Protein AF-0000000078654351 (afdb_homodimer)

Foldseek 3Di:
DKDWDWDDQPNDTWIKIWDCQPVDPPHAIWIWIADPQAIEGEPVDDQVVCQVVVGFYWYAYDRDPVRQQAGFTDDTHPSLVVLPDDHGDGNSVSSVSRD/DKDWDWDDQPNDTWIKIWDCQPVDPPHAIWIWIADPQAIEGEPVDDQVVCQVVVGFYWYAYDRDPVRQQAGFTDDTHPSLVVLPDDHGDGNSVSSVSRD

Solvent-accessible surface area (backbone atoms only — not comparable to full-atom values): 9840 Å² total; per-residue (Å²): 102,78,49,76,45,85,38,79,28,93,88,37,72,28,42,34,41,32,40,53,21,62,53,31,91,92,35,68,48,42,45,39,38,40,29,80,60,6,32,40,30,24,67,50,41,24,65,67,42,35,42,74,68,61,17,19,33,33,33,28,54,54,80,44,71,70,43,26,33,63,29,56,41,77,47,65,22,69,48,24,41,74,65,61,45,58,90,75,32,28,29,34,58,40,45,39,59,23,63,102,77,48,75,43,84,39,77,28,93,89,37,69,28,43,35,41,31,39,54,21,62,53,31,92,90,38,68,48,40,45,39,37,40,29,79,59,7,33,40,30,25,67,48,39,25,64,68,44,35,43,75,68,60,18,18,34,31,33,30,55,54,80,44,71,70,44,26,33,62,30,54,42,77,47,65,22,69,49,23,41,73,65,62,45,56,93,75,33,28,29,34,56,40,46,41,61,23,63

Structure (mmCIF, N/CA/C/O backbone):
data_AF-0000000078654351-model_v1
#
loop_
_entity.id
_entity.type
_entity.pdbx_description
1 polymer 'Cyclic nucleotide-binding domain-containing protein'
#
loop_
_atom_site.group_PDB
_atom_site.id
_atom_site.type_symbol
_atom_site.label_atom_id
_atom_site.label_alt_id
_atom_site.label_comp_id
_atom_site.label_asym_id
_atom_site.label_entity_id
_atom_site.label_seq_id
_atom_site.pdbx_PDB_ins_code
_atom_site.Cartn_x
_atom_site.Cartn_y
_atom_site.Cartn_z
_atom_site.occupancy
_atom_site.B_iso_or_equiv
_atom_site.auth_seq_id
_atom_site.auth_comp_id
_atom_site.auth_asym_id
_atom_site.auth_atom_id
_atom_site.pdbx_PDB_model_num
ATOM 1 N N . MET A 1 1 ? -6.332 0.217 11.172 1 84.38 1 MET A N 1
ATOM 2 C CA . MET A 1 1 ? -6.238 -1.18 11.586 1 84.38 1 MET A CA 1
ATOM 3 C C . MET A 1 1 ? -5.516 -2.012 10.531 1 84.38 1 MET A C 1
ATOM 5 O O . MET A 1 1 ? -5.672 -1.776 9.336 1 84.38 1 MET A O 1
ATOM 9 N N . LEU A 1 2 ? -4.539 -2.811 10.875 1 93.88 2 LEU A N 1
ATOM 10 C CA . LEU A 1 2 ? -3.744 -3.688 10.016 1 93.88 2 LEU A CA 1
ATOM 11 C C . LEU A 1 2 ? -4.062 -5.152 10.297 1 93.88 2 LEU A C 1
ATOM 13 O O . LEU A 1 2 ? -4.098 -5.574 11.453 1 93.88 2 LEU A O 1
ATOM 17 N N . ASN A 1 3 ? -4.441 -5.918 9.266 1 96.5 3 ASN A N 1
ATOM 18 C CA . ASN A 1 3 ? -4.645 -7.363 9.336 1 96.5 3 ASN A CA 1
ATOM 19 C C . ASN A 1 3 ? -3.576 -8.117 8.547 1 96.5 3 ASN A C 1
ATOM 21 O O . ASN A 1 3 ? -3.42 -7.906 7.348 1 96.5 3 ASN A O 1
ATOM 25 N N . ILE A 1 4 ? -2.822 -9.055 9.25 1 97.06 4 ILE A N 1
ATOM 26 C CA . ILE A 1 4 ? -1.778 -9.844 8.602 1 97.06 4 ILE A CA 1
ATOM 27 C C . ILE A 1 4 ? -2.102 -11.328 8.734 1 97.06 4 ILE A C 1
ATOM 29 O O . ILE A 1 4 ? -2.342 -11.82 9.836 1 97.06 4 ILE A O 1
ATOM 33 N N . GLU A 1 5 ? -2.076 -12.016 7.715 1 97.5 5 GLU A N 1
ATOM 34 C CA . GLU A 1 5 ? -2.424 -13.43 7.691 1 97.5 5 GLU A CA 1
ATOM 35 C C . GLU A 1 5 ? -1.467 -14.219 6.805 1 97.5 5 GLU A C 1
ATOM 37 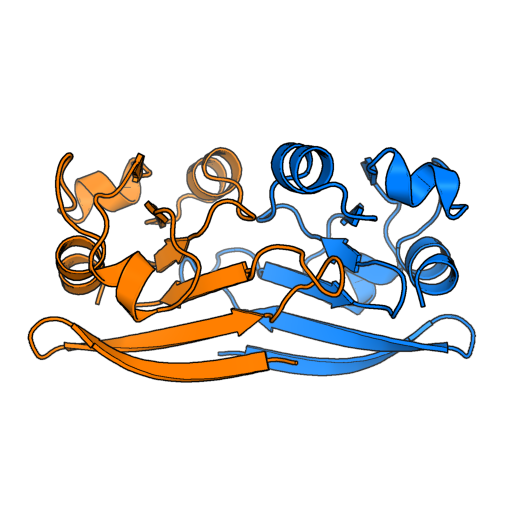O O . GLU A 1 5 ? -0.968 -13.703 5.805 1 97.5 5 GLU A O 1
ATOM 42 N N . GLN A 1 6 ? -1.21 -15.484 7.277 1 97.75 6 GLN A N 1
ATOM 43 C CA . GLN A 1 6 ? -0.592 -16.438 6.371 1 97.75 6 GLN A CA 1
ATOM 44 C C . GLN A 1 6 ? -1.643 -17.141 5.516 1 97.75 6 GLN A C 1
ATOM 46 O O . GLN A 1 6 ? -2.578 -17.75 6.043 1 97.75 6 GLN A O 1
ATOM 51 N N . LEU A 1 7 ? -1.403 -17 4.266 1 98.19 7 LEU A N 1
ATOM 52 C CA . LEU A 1 7 ? -2.371 -17.562 3.326 1 98.19 7 LEU A CA 1
ATOM 53 C C . LEU A 1 7 ? -1.809 -18.797 2.625 1 98.19 7 LEU A C 1
ATOM 55 O O . LEU A 1 7 ? -0.618 -18.844 2.307 1 98.19 7 LEU A O 1
ATOM 59 N N . ASP A 1 8 ? -2.65 -19.766 2.385 1 97.56 8 ASP A N 1
ATOM 60 C CA . ASP A 1 8 ? -2.283 -20.938 1.578 1 97.56 8 ASP A CA 1
ATOM 61 C C . ASP A 1 8 ? -2.736 -20.766 0.13 1 97.56 8 ASP A C 1
ATOM 63 O O . ASP A 1 8 ? -3.924 -20.562 -0.136 1 97.56 8 ASP A O 1
ATOM 67 N N . VAL A 1 9 ? -1.788 -20.766 -0.697 1 97.25 9 VAL A N 1
ATOM 68 C CA . VAL A 1 9 ? -2.086 -20.672 -2.123 1 97.25 9 VAL A CA 1
ATOM 69 C C . VAL A 1 9 ? -1.499 -21.891 -2.846 1 97.25 9 VAL A C 1
ATOM 71 O O . VAL A 1 9 ? -0.328 -21.875 -3.23 1 97.25 9 VAL A O 1
ATOM 74 N N . ASN A 1 10 ? -2.342 -22.891 -3.023 1 94.19 10 ASN A N 1
ATOM 75 C CA . ASN A 1 10 ? -1.955 -24.141 -3.693 1 94.19 10 ASN A CA 1
ATOM 76 C C . ASN A 1 10 ? -0.789 -24.812 -2.982 1 94.19 10 ASN A C 1
ATOM 78 O O . ASN A 1 10 ? 0.187 -25.219 -3.621 1 94.19 10 ASN A O 1
ATOM 82 N N . GLY A 1 11 ? -0.73 -24.812 -1.729 1 94.06 11 GLY A N 1
ATOM 83 C CA . GLY A 1 11 ? 0.268 -25.516 -0.936 1 94.06 11 GLY A CA 1
ATOM 84 C C . GLY A 1 11 ? 1.438 -24.625 -0.538 1 94.06 11 GLY A C 1
ATOM 85 O O . GLY A 1 11 ? 2.277 -25.031 0.27 1 94.06 11 GLY A O 1
ATOM 86 N N . ALA A 1 12 ? 1.497 -23.5 -1.139 1 95.75 12 ALA A N 1
ATOM 87 C CA . ALA A 1 12 ? 2.533 -22.547 -0.758 1 95.75 12 ALA A CA 1
ATOM 88 C C . ALA A 1 12 ? 1.98 -21.484 0.193 1 95.75 12 ALA A C 1
ATOM 90 O O . ALA A 1 12 ? 0.794 -21.156 0.14 1 95.75 12 ALA A O 1
ATOM 91 N N . THR A 1 13 ? 2.865 -20.984 1.036 1 96.5 13 THR A N 1
ATOM 92 C CA . THR A 1 13 ? 2.449 -19.969 1.996 1 96.5 13 THR A CA 1
ATOM 93 C C . THR A 1 13 ? 2.891 -18.578 1.542 1 96.5 13 THR A C 1
ATOM 95 O O . THR A 1 13 ? 4.047 -18.375 1.158 1 96.5 13 THR A O 1
ATOM 98 N N . VAL A 1 14 ? 1.992 -17.719 1.515 1 97.38 14 VAL A N 1
ATOM 99 C CA . VAL A 1 14 ? 2.266 -16.312 1.246 1 97.38 14 VAL A CA 1
ATOM 100 C C . VAL A 1 14 ? 1.702 -15.445 2.373 1 97.38 14 VAL A C 1
ATOM 102 O O . VAL A 1 14 ? 0.854 -15.898 3.145 1 97.38 14 VAL A O 1
ATOM 105 N N . GLN A 1 15 ? 2.197 -14.289 2.477 1 97.5 15 GLN A N 1
ATOM 106 C CA . GLN A 1 15 ? 1.728 -13.375 3.516 1 97.5 15 GLN A CA 1
ATOM 107 C C . GLN A 1 15 ? 0.739 -12.359 2.949 1 97.5 15 GLN A C 1
ATOM 109 O O . GLN A 1 15 ? 1.027 -11.695 1.955 1 97.5 15 GLN A O 1
ATOM 114 N N . GLY A 1 16 ? -0.465 -12.234 3.539 1 98.12 16 GLY A N 1
ATOM 115 C CA . GLY A 1 16 ? -1.419 -11.18 3.244 1 98.12 16 GLY A CA 1
ATOM 116 C C . GLY A 1 16 ? -1.38 -10.047 4.25 1 98.12 16 GLY A C 1
ATOM 117 O O . GLY A 1 16 ? -1.385 -10.281 5.461 1 98.12 16 GLY A O 1
ATOM 118 N N . THR A 1 17 ? -1.254 -8.898 3.793 1 97.62 17 THR A N 1
ATOM 119 C CA . THR A 1 17 ? -1.372 -7.684 4.594 1 97.62 17 THR A CA 1
ATOM 120 C C . THR A 1 17 ? -2.549 -6.832 4.121 1 97.62 17 THR A C 1
ATOM 122 O O . THR A 1 17 ? -2.68 -6.555 2.928 1 97.62 17 THR A O 1
ATOM 125 N N . MET A 1 18 ? -3.449 -6.441 5.051 1 97.75 18 MET A N 1
ATOM 126 C CA . MET A 1 18 ? -4.59 -5.586 4.734 1 97.75 18 MET A CA 1
ATOM 127 C C . MET A 1 18 ? -4.609 -4.355 5.633 1 97.75 18 MET A C 1
ATOM 129 O O . MET A 1 18 ? -4.629 -4.477 6.859 1 97.75 18 MET A O 1
ATOM 133 N N . VAL A 1 19 ? -4.469 -3.201 5.023 1 96.94 19 VAL A N 1
ATOM 134 C CA . VAL A 1 19 ? -4.812 -1.962 5.707 1 96.94 19 VAL A CA 1
ATOM 135 C C . VAL A 1 19 ? -6.305 -1.675 5.543 1 96.94 19 VAL A C 1
ATOM 137 O O . VAL A 1 19 ? -6.773 -1.434 4.426 1 96.94 19 VAL A O 1
ATOM 140 N N . VAL A 1 20 ? -7.016 -1.676 6.672 1 96.81 20 VAL A N 1
ATOM 141 C CA . VAL A 1 20 ? -8.469 -1.549 6.617 1 96.81 20 VAL A CA 1
ATOM 142 C C . VAL A 1 20 ? -8.852 -0.089 6.391 1 96.81 20 VAL A C 1
ATOM 144 O O . VAL A 1 20 ? -8.508 0.783 7.191 1 96.81 20 VAL A O 1
ATOM 147 N N . ALA A 1 21 ? -9.531 0.212 5.289 1 96.69 21 ALA A N 1
ATOM 148 C CA . ALA A 1 21 ? -10.125 1.495 4.922 1 96.69 21 ALA A CA 1
ATOM 149 C C . ALA A 1 21 ? -9.195 2.652 5.285 1 96.69 21 ALA A C 1
ATOM 151 O O . ALA A 1 21 ? -9.578 3.543 6.051 1 96.69 21 ALA A O 1
ATOM 152 N N . PRO A 1 22 ? -8.016 2.67 4.613 1 95.69 22 PRO A N 1
ATOM 153 C CA . PRO A 1 22 ? -7.082 3.75 4.949 1 95.69 22 PRO A CA 1
ATOM 154 C C . PRO A 1 22 ? -7.672 5.137 4.703 1 95.69 22 PRO A C 1
ATOM 156 O O . PRO A 1 22 ? -7.254 6.109 5.336 1 95.69 22 PRO A O 1
ATOM 159 N N . GLY A 1 23 ? -8.688 5.277 3.871 1 96.06 23 GLY A N 1
ATOM 160 C CA . GLY A 1 23 ? -9.344 6.543 3.58 1 96.06 23 GLY A CA 1
ATOM 161 C C . GLY A 1 23 ? -10.492 6.852 4.523 1 96.06 23 GLY A C 1
ATOM 162 O O . GLY A 1 23 ? -11.195 7.848 4.344 1 96.06 23 GLY A O 1
ATOM 163 N N . GLY A 1 24 ? -10.719 5.926 5.434 1 95.31 24 GLY A N 1
ATOM 164 C CA . GLY A 1 24 ? -11.836 6.078 6.359 1 95.31 24 GLY A CA 1
ATOM 165 C C . GLY A 1 24 ? -12.938 5.059 6.137 1 95.31 24 GLY A C 1
ATOM 166 O O . GLY A 1 24 ? -12.93 4.34 5.137 1 95.31 24 GLY A O 1
ATOM 167 N N . GLU A 1 25 ? -13.852 5.051 7.109 1 94.31 25 GLU A N 1
AT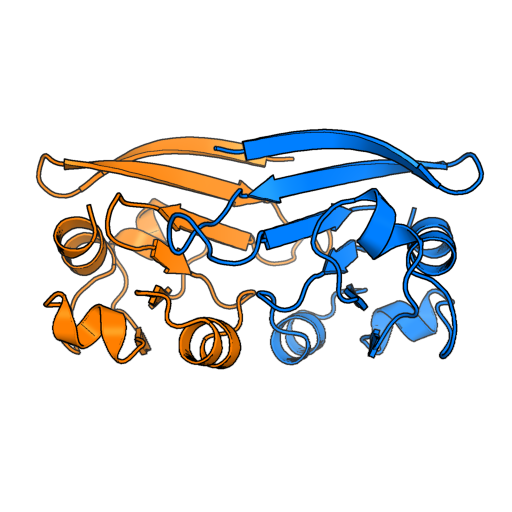OM 168 C CA . GLU A 1 25 ? -14.945 4.086 7.09 1 94.31 25 GLU A CA 1
ATOM 169 C C . GLU A 1 25 ? -15.688 4.117 5.758 1 94.31 25 GLU A C 1
ATOM 171 O O . GLU A 1 25 ? -15.992 5.191 5.234 1 94.31 25 GLU A O 1
ATOM 176 N N . GLY A 1 26 ? -15.922 2.975 5.227 1 95.5 26 GLY A N 1
ATOM 177 C CA . GLY A 1 26 ? -16.672 2.857 3.988 1 95.5 26 GLY A CA 1
ATOM 178 C C . GLY A 1 26 ? -15.797 2.855 2.754 1 95.5 26 GLY A C 1
ATOM 179 O O . GLY A 1 26 ? -16.25 2.512 1.66 1 95.5 26 GLY A O 1
ATOM 180 N N . HIS A 1 27 ? -14.609 3.26 2.924 1 97.19 27 HIS A N 1
ATOM 181 C CA . HIS A 1 27 ? -13.672 3.221 1.811 1 97.19 27 HIS A CA 1
ATOM 182 C C . HIS A 1 27 ? -13.07 1.829 1.643 1 97.19 27 HIS A C 1
ATOM 184 O O . HIS A 1 27 ? -13.117 1.014 2.566 1 97.19 27 HIS A O 1
ATOM 190 N N . PRO A 1 28 ? -12.578 1.548 0.47 1 97.12 28 PRO A N 1
ATOM 191 C CA . PRO A 1 28 ? -12.016 0.216 0.236 1 97.12 28 PRO A CA 1
ATOM 192 C C . PRO A 1 28 ? -10.805 -0.081 1.125 1 97.12 28 PRO A C 1
ATOM 194 O O . PRO A 1 28 ? -10.211 0.839 1.69 1 97.12 28 PRO A O 1
ATOM 197 N N . ASN A 1 29 ? -10.523 -1.396 1.228 1 97.94 29 ASN A N 1
ATOM 198 C CA . ASN A 1 29 ? -9.305 -1.847 1.882 1 97.94 29 ASN A CA 1
ATOM 199 C C . ASN A 1 29 ? -8.109 -1.813 0.928 1 97.94 29 ASN A C 1
ATOM 201 O O . ASN A 1 29 ? -8.281 -1.924 -0.287 1 97.94 29 ASN A O 1
ATOM 205 N N . MET A 1 30 ? -6.926 -1.612 1.479 1 97.56 30 MET A N 1
ATOM 206 C CA . MET A 1 30 ? -5.672 -1.797 0.755 1 97.56 30 MET A CA 1
ATOM 207 C C . MET A 1 30 ? -5.074 -3.172 1.04 1 97.56 30 MET A C 1
ATOM 209 O O . MET A 1 30 ? -4.805 -3.508 2.193 1 97.56 30 MET A O 1
ATOM 213 N N . ILE A 1 31 ? -4.82 -3.936 0.002 1 98.12 31 ILE A N 1
ATOM 214 C CA . ILE A 1 31 ? -4.414 -5.32 0.208 1 98.12 31 ILE A CA 1
ATOM 215 C C . ILE A 1 31 ? -3.141 -5.609 -0.586 1 98.12 31 ILE A C 1
ATOM 217 O O . ILE A 1 31 ? -3.023 -5.211 -1.747 1 98.12 31 ILE A O 1
ATOM 221 N N . LEU A 1 32 ? -2.189 -6.195 0.03 1 97.88 32 LEU A N 1
ATOM 222 C CA . LEU A 1 32 ? -0.949 -6.719 -0.532 1 97.88 32 LEU A CA 1
ATOM 223 C C . LEU A 1 32 ? -0.777 -8.195 -0.188 1 97.88 32 LEU A C 1
ATOM 225 O O . LEU A 1 32 ? -0.921 -8.586 0.972 1 97.88 32 LEU A O 1
ATOM 229 N N . VAL A 1 33 ? -0.549 -9.062 -1.139 1 98.19 33 VAL A N 1
ATOM 230 C CA . VAL A 1 33 ? -0.216 -10.461 -0.92 1 98.19 33 VAL A CA 1
ATOM 231 C C . VAL A 1 33 ? 1.196 -10.742 -1.429 1 98.19 33 VAL A C 1
ATOM 233 O O . VAL A 1 33 ? 1.457 -10.664 -2.631 1 98.19 33 VAL A O 1
ATOM 236 N N . GLN A 1 34 ? 2.1 -11.188 -0.592 1 97.69 34 GLN A N 1
ATOM 237 C CA . GLN A 1 34 ? 3.518 -11.219 -0.927 1 97.69 34 GLN A CA 1
ATOM 238 C C . GLN A 1 34 ? 4.051 -12.648 -0.924 1 97.69 34 GLN A C 1
ATOM 240 O O . GLN A 1 34 ? 3.873 -13.375 0.05 1 97.69 34 GLN A O 1
ATOM 245 N N . GLY A 1 35 ? 4.637 -12.945 -1.961 1 97.19 35 GLY A N 1
ATOM 246 C CA . GLY A 1 35 ? 5.453 -14.148 -2.043 1 97.19 35 GLY A CA 1
ATOM 247 C C . GLY A 1 35 ? 6.941 -13.852 -2.115 1 97.19 35 GLY A C 1
ATOM 248 O O . GLY A 1 35 ? 7.355 -12.695 -2.031 1 97.19 35 GLY A O 1
ATOM 249 N N . ARG A 1 36 ? 7.809 -14.844 -2.301 1 95.88 36 ARG A N 1
ATOM 250 C CA . ARG A 1 36 ? 9.266 -14.727 -2.352 1 95.88 36 ARG A CA 1
ATOM 251 C C . ARG A 1 36 ? 9.711 -14.07 -3.652 1 95.88 36 ARG A C 1
ATOM 253 O O . ARG A 1 36 ? 10.734 -13.383 -3.688 1 95.88 36 ARG A O 1
ATOM 260 N N . LYS A 1 37 ? 8.938 -14.234 -4.664 1 96.69 37 LYS A N 1
ATOM 261 C CA . LYS A 1 37 ? 9.375 -13.812 -5.988 1 96.69 37 LYS A CA 1
ATOM 262 C C . LYS A 1 37 ? 8.664 -12.539 -6.43 1 96.69 37 LYS A C 1
ATOM 264 O O . LYS A 1 37 ? 8.992 -11.969 -7.473 1 96.69 37 LYS A O 1
ATOM 269 N N . GLY A 1 38 ? 7.625 -12.164 -5.672 1 97.94 38 GLY A N 1
ATOM 270 C CA . GLY A 1 38 ? 6.809 -11.023 -6.066 1 97.94 38 GLY A CA 1
ATOM 271 C C . GLY A 1 38 ? 5.547 -10.883 -5.234 1 97.94 38 GLY A C 1
ATOM 272 O O . GLY A 1 38 ? 5.457 -11.43 -4.133 1 97.94 38 GLY A O 1
ATOM 273 N N . TYR A 1 39 ? 4.598 -10.039 -5.73 1 98.56 39 TYR A N 1
ATOM 274 C CA . TYR A 1 39 ? 3.424 -9.789 -4.902 1 98.56 39 TYR A CA 1
ATOM 275 C C . TYR A 1 39 ? 2.209 -9.461 -5.758 1 98.56 39 TYR A C 1
ATOM 277 O O . TYR A 1 39 ? 2.348 -9.086 -6.926 1 98.56 39 TYR A O 1
ATOM 285 N N . LEU A 1 40 ? 1.06 -9.688 -5.188 1 98.62 40 LEU A N 1
ATOM 286 C CA . LEU A 1 40 ? -0.206 -9.164 -5.691 1 98.62 40 LEU A CA 1
ATOM 287 C C . LEU A 1 40 ? -0.533 -7.82 -5.043 1 98.62 40 LEU A C 1
ATOM 289 O O . LEU A 1 40 ? -0.35 -7.645 -3.838 1 98.62 40 LEU A O 1
ATOM 293 N N . MET A 1 41 ? -1.117 -6.973 -5.871 1 97.19 41 MET A N 1
ATOM 294 C CA . MET A 1 41 ? -1.477 -5.645 -5.383 1 97.19 41 MET A CA 1
ATOM 295 C C . MET A 1 41 ? -2.916 -5.301 -5.75 1 97.19 41 MET A C 1
ATOM 297 O O . MET A 1 41 ? -3.383 -5.648 -6.836 1 97.19 41 MET A O 1
ATOM 301 N N . CYS A 1 42 ? -3.504 -4.574 -4.863 1 95.69 42 CYS A N 1
ATOM 302 C CA . CYS A 1 42 ? -4.855 -4.094 -5.129 1 95.69 42 CYS A CA 1
ATOM 303 C C . CYS A 1 42 ? -4.828 -2.791 -5.918 1 95.69 42 CYS A C 1
ATOM 305 O O . CYS A 1 42 ? -3.775 -2.381 -6.406 1 95.69 42 CYS A O 1
ATOM 307 N N . GLY A 1 43 ? -5.938 -2.199 -5.969 1 91.81 43 GLY A N 1
ATOM 308 C CA . GLY A 1 43 ? -6.074 -1.033 -6.828 1 91.81 43 GLY A CA 1
ATOM 309 C C . GLY A 1 43 ? -5.465 0.222 -6.23 1 91.81 43 GLY A C 1
ATOM 310 O O . GLY A 1 43 ? -5.238 1.205 -6.934 1 91.81 43 GLY A O 1
ATOM 311 N N . TYR A 1 44 ? -5.188 0.203 -4.949 1 96 44 TYR A N 1
ATOM 312 C CA . TYR A 1 44 ? -4.504 1.336 -4.336 1 96 44 TYR A CA 1
ATOM 313 C C . TYR A 1 44 ? -3.066 1.438 -4.832 1 96 44 TYR A C 1
ATOM 315 O O . TYR A 1 44 ? -2.432 2.488 -4.703 1 96 44 TYR A O 1
ATOM 323 N N . LEU A 1 45 ? -2.51 0.334 -5.227 1 95.5 45 LEU A N 1
ATOM 324 C CA . LEU A 1 45 ? -1.107 0.342 -5.633 1 95.5 45 LEU A CA 1
ATOM 325 C C . LEU A 1 45 ? -0.974 0.61 -7.125 1 95.5 45 LEU A C 1
ATOM 327 O O . LEU A 1 45 ? -1.912 0.373 -7.891 1 95.5 45 LEU A O 1
ATOM 331 N N . ASN A 1 46 ? 0.197 1.109 -7.461 1 95.94 46 ASN A N 1
ATOM 332 C CA . ASN A 1 46 ? 0.486 1.631 -8.797 1 95.94 46 ASN A CA 1
ATOM 333 C C . ASN A 1 46 ? 1.287 0.634 -9.625 1 95.94 46 ASN A C 1
ATOM 335 O O . ASN A 1 46 ? 2.5 0.509 -9.453 1 95.94 46 ASN A O 1
ATOM 339 N N . LEU A 1 47 ? 0.6 0.076 -10.617 1 97.5 47 LEU A N 1
ATOM 340 C CA . LEU A 1 47 ? 1.26 -0.936 -11.43 1 97.5 47 LEU A CA 1
ATOM 341 C C . LEU A 1 47 ? 2.422 -0.331 -12.211 1 97.5 47 LEU A C 1
ATOM 343 O O . LEU A 1 47 ? 3.461 -0.973 -12.383 1 97.5 47 LEU A O 1
ATOM 347 N N . ALA A 1 48 ? 2.225 0.85 -12.672 1 96.94 48 ALA A N 1
ATOM 348 C CA . ALA A 1 48 ? 3.289 1.517 -13.414 1 96.94 48 ALA A CA 1
ATOM 349 C C . ALA A 1 48 ? 4.52 1.731 -12.539 1 96.94 48 ALA A C 1
ATOM 351 O O . ALA A 1 48 ? 5.652 1.609 -13.008 1 96.94 48 ALA A O 1
ATOM 352 N N . ALA A 1 49 ? 4.352 2.08 -11.289 1 96.62 49 ALA A N 1
ATOM 353 C CA . ALA A 1 49 ? 5.469 2.229 -10.367 1 96.62 49 ALA A CA 1
ATOM 354 C C . ALA A 1 49 ? 6.18 0.896 -10.148 1 96.62 49 ALA A C 1
ATOM 356 O O . ALA A 1 49 ? 7.41 0.823 -10.195 1 96.62 49 ALA A O 1
ATOM 357 N N . ALA A 1 50 ? 5.406 -0.182 -9.953 1 97.88 50 ALA A N 1
ATOM 358 C CA . ALA A 1 50 ? 5.984 -1.514 -9.789 1 97.88 50 ALA A CA 1
ATOM 359 C C . ALA A 1 50 ? 6.832 -1.894 -11 1 97.88 50 ALA A C 1
ATOM 361 O O . ALA A 1 50 ? 7.902 -2.484 -10.859 1 97.88 50 ALA A O 1
ATOM 362 N N . GLU A 1 51 ? 6.305 -1.547 -12.18 1 98.38 51 GLU A N 1
ATOM 363 C CA . GLU A 1 51 ? 7.047 -1.804 -13.406 1 98.38 51 GLU A CA 1
ATOM 364 C C . GLU A 1 51 ? 8.375 -1.048 -13.422 1 98.38 51 GLU A C 1
ATOM 366 O O . GLU A 1 51 ? 9.422 -1.625 -13.727 1 98.38 51 GLU A O 1
ATOM 371 N N . LYS A 1 52 ? 8.289 0.185 -13.07 1 97.62 52 LYS A N 1
ATOM 372 C CA . LYS A 1 52 ? 9.469 1.044 -13.062 1 97.62 52 LYS A CA 1
ATOM 373 C C . LYS A 1 52 ? 10.516 0.533 -12.078 1 97.62 52 LYS A C 1
ATOM 375 O O . LYS A 1 52 ? 11.719 0.626 -12.336 1 97.62 52 LYS A O 1
ATOM 380 N N . PHE A 1 53 ? 10.086 -0.073 -10.938 1 97.62 53 PHE A N 1
ATOM 381 C CA . PHE A 1 53 ? 10.984 -0.543 -9.898 1 97.62 53 PHE A CA 1
ATOM 382 C C . PHE A 1 53 ? 11.516 -1.935 -10.219 1 97.62 53 PHE A C 1
ATOM 384 O O . PHE A 1 53 ? 12.375 -2.459 -9.516 1 97.62 53 PHE A O 1
ATOM 391 N N . GLY A 1 54 ? 10.922 -2.52 -11.281 1 97.94 54 GLY A N 1
ATOM 392 C CA . GLY A 1 54 ? 11.352 -3.846 -11.688 1 97.94 54 GLY A CA 1
ATOM 393 C C . GLY A 1 54 ? 10.758 -4.957 -10.844 1 97.94 54 GLY A C 1
ATOM 394 O O . GLY A 1 54 ? 11.32 -6.047 -10.75 1 97.94 54 GLY A O 1
ATOM 395 N N . ASP A 1 55 ? 9.711 -4.723 -10.195 1 98.5 55 ASP A N 1
ATOM 396 C CA . ASP A 1 55 ? 9.07 -5.719 -9.336 1 98.5 55 ASP A CA 1
ATOM 397 C C . ASP A 1 55 ? 8.305 -6.75 -10.164 1 98.5 55 ASP A C 1
ATOM 399 O O . ASP A 1 55 ? 7.762 -6.422 -11.227 1 98.5 55 ASP A O 1
ATOM 403 N N . ALA A 1 56 ? 8.242 -7.93 -9.688 1 98.75 56 ALA A N 1
ATOM 404 C CA . ALA A 1 56 ? 7.215 -8.867 -10.148 1 98.75 56 ALA A CA 1
ATOM 405 C C . ALA A 1 56 ? 5.895 -8.633 -9.414 1 98.75 56 ALA A C 1
ATOM 407 O O . ALA A 1 56 ? 5.73 -9.078 -8.273 1 98.75 56 ALA A O 1
ATOM 408 N N . ALA A 1 57 ? 4.98 -7.973 -10.055 1 98.75 57 ALA A N 1
ATOM 409 C CA . ALA A 1 57 ? 3.746 -7.559 -9.391 1 98.75 57 ALA A CA 1
ATOM 410 C C . ALA A 1 57 ? 2.533 -7.828 -10.273 1 98.75 57 ALA A C 1
ATOM 412 O O . ALA A 1 57 ? 2.631 -7.785 -11.508 1 98.75 57 ALA A O 1
ATOM 413 N N . VAL A 1 58 ? 1.464 -8.086 -9.625 1 98.75 58 VAL A N 1
ATOM 414 C CA . VAL A 1 58 ? 0.207 -8.398 -10.297 1 98.75 58 VAL A CA 1
ATOM 415 C C . VAL A 1 58 ? -0.923 -7.566 -9.695 1 98.75 58 VAL A C 1
ATOM 417 O O . VAL A 1 58 ? -1.026 -7.434 -8.477 1 98.75 58 VAL A O 1
ATOM 420 N N . LEU A 1 59 ? -1.747 -6.988 -10.602 1 98.38 59 LEU A N 1
ATOM 421 C CA . LEU A 1 59 ? -2.906 -6.215 -10.172 1 98.38 59 LEU A CA 1
ATOM 422 C C . LEU A 1 59 ? -4.148 -7.094 -10.102 1 98.38 59 LEU A C 1
ATOM 424 O O . LEU A 1 59 ? -4.5 -7.766 -11.07 1 98.38 59 LEU A O 1
ATOM 428 N N . VAL A 1 60 ? -4.777 -7.031 -8.938 1 98.25 60 VAL A N 1
ATOM 429 C CA . VAL A 1 60 ? -6.008 -7.789 -8.75 1 98.25 60 VAL A CA 1
ATOM 430 C C . VAL A 1 60 ? -6.996 -6.977 -7.918 1 98.25 60 VAL A C 1
ATOM 432 O O . VAL A 1 60 ? -6.598 -6.285 -6.973 1 98.25 60 VAL A O 1
ATOM 435 N N . GLY A 1 61 ? -8.242 -7.02 -8.242 1 97.25 61 GLY A N 1
ATOM 436 C CA . GLY A 1 61 ? -9.266 -6.391 -7.422 1 97.25 61 GLY A CA 1
ATOM 437 C C . GLY A 1 61 ? -9.828 -7.316 -6.355 1 97.25 61 GLY A C 1
ATOM 438 O O . GLY A 1 61 ? -9.789 -8.539 -6.504 1 97.25 61 GLY A O 1
ATOM 439 N N . GLY A 1 62 ? -10.312 -6.684 -5.262 1 97.62 62 GLY A N 1
ATOM 440 C CA . GLY A 1 62 ? -10.977 -7.445 -4.215 1 97.62 62 GLY A CA 1
ATOM 441 C C . GLY A 1 62 ? -11.008 -6.727 -2.881 1 97.62 62 GLY A C 1
ATOM 442 O O . GLY A 1 62 ? -10.047 -6.035 -2.521 1 97.62 62 GLY A O 1
ATOM 443 N N . ALA A 1 63 ? -12.117 -7.004 -2.189 1 97.12 63 ALA A N 1
ATOM 444 C CA . ALA A 1 63 ? -12.328 -6.281 -0.937 1 97.12 63 ALA A CA 1
ATOM 445 C C . ALA A 1 63 ? -11.656 -6.996 0.229 1 97.12 63 ALA A C 1
ATOM 447 O O . ALA A 1 63 ? -11.492 -6.422 1.311 1 97.12 63 ALA A O 1
ATOM 448 N N . ASP A 1 64 ? -11.406 -8.227 0.038 1 97.94 64 ASP A N 1
ATOM 449 C CA . ASP A 1 64 ? -10.719 -9.008 1.065 1 97.94 64 ASP A CA 1
ATOM 450 C C . ASP A 1 64 ? -9.836 -10.086 0.441 1 97.94 64 ASP A C 1
ATOM 452 O O . ASP A 1 64 ? -9.766 -10.203 -0.784 1 97.94 64 ASP A O 1
ATOM 456 N N . PHE A 1 65 ? -9.109 -10.859 1.301 1 98.5 65 PHE A N 1
ATOM 457 C CA . PHE A 1 65 ? -8.148 -11.836 0.81 1 98.5 65 PHE A CA 1
ATOM 458 C C . PHE A 1 65 ? -8.836 -12.883 -0.058 1 98.5 65 PHE A C 1
ATOM 460 O O . PHE A 1 65 ? -8.312 -13.266 -1.107 1 98.5 65 PHE A O 1
ATOM 467 N N . ALA A 1 66 ? -9.992 -13.375 0.405 1 97.88 66 ALA A N 1
ATOM 468 C CA . ALA A 1 66 ? -10.703 -14.398 -0.355 1 97.88 66 ALA A CA 1
ATOM 469 C C . ALA A 1 66 ? -11.047 -13.906 -1.758 1 97.88 66 ALA A C 1
ATOM 471 O O . ALA A 1 66 ? -10.828 -14.617 -2.744 1 97.88 66 ALA A O 1
ATOM 472 N N . ALA A 1 67 ? -11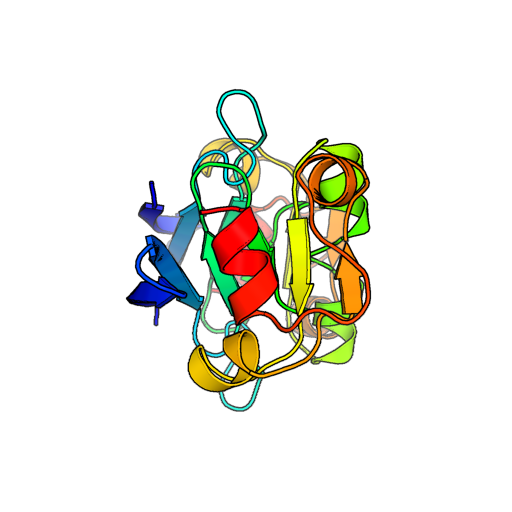.586 -12.719 -1.851 1 98.31 67 ALA A N 1
ATOM 473 C CA . ALA A 1 67 ? -11.945 -12.141 -3.143 1 98.31 67 ALA A CA 1
ATOM 474 C C . ALA A 1 67 ? -10.711 -11.938 -4.016 1 98.31 67 ALA A C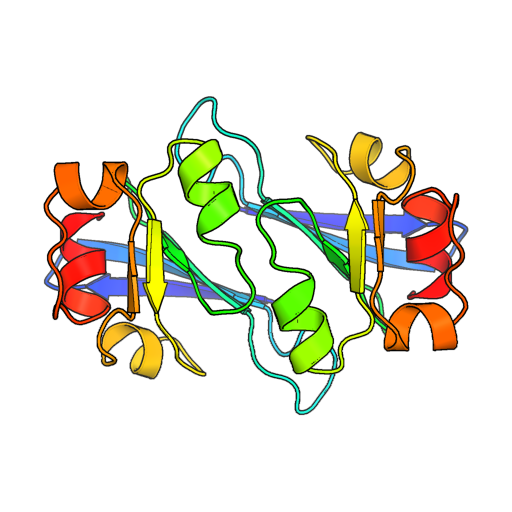 1
ATOM 476 O O . ALA A 1 67 ? -10.734 -12.242 -5.211 1 98.31 67 ALA A O 1
ATOM 477 N N . VAL A 1 68 ? -9.602 -11.406 -3.465 1 98.44 68 VAL A N 1
ATOM 478 C CA . VAL A 1 68 ? -8.359 -11.18 -4.203 1 98.44 68 VAL A CA 1
ATOM 479 C C . VAL A 1 68 ? -7.863 -12.5 -4.793 1 98.44 68 VAL A C 1
ATOM 481 O O . VAL A 1 68 ? -7.457 -12.555 -5.957 1 98.44 68 VAL A O 1
ATOM 484 N N . LEU A 1 69 ? -7.949 -13.555 -4.02 1 98.25 69 LEU A N 1
ATOM 485 C CA . LEU A 1 69 ? -7.438 -14.844 -4.473 1 98.25 69 LEU A CA 1
ATOM 486 C C . LEU A 1 69 ? -8.352 -15.453 -5.535 1 98.25 69 LEU A C 1
ATOM 488 O O . LEU A 1 69 ? -7.883 -16.125 -6.453 1 98.25 69 LEU A O 1
ATOM 492 N N . ALA A 1 70 ? -9.594 -15.117 -5.453 1 98.12 70 ALA A N 1
ATOM 493 C CA . ALA A 1 70 ? -10.57 -15.734 -6.348 1 98.12 70 ALA A CA 1
ATOM 494 C C . ALA A 1 70 ? -10.672 -14.969 -7.66 1 98.12 70 ALA A C 1
ATOM 496 O O . ALA A 1 70 ? -10.961 -15.555 -8.711 1 98.12 70 ALA A O 1
ATOM 497 N N . ASN A 1 71 ? -10.523 -13.711 -7.676 1 98.5 71 ASN A N 1
ATOM 498 C CA . ASN A 1 71 ? -10.75 -12.859 -8.836 1 98.5 71 ASN A CA 1
ATOM 499 C C . ASN A 1 71 ? -9.656 -13.031 -9.891 1 98.5 71 ASN A C 1
ATOM 501 O O . ASN A 1 71 ? -8.516 -13.352 -9.555 1 98.5 71 ASN A O 1
ATOM 505 N N . PRO A 1 72 ? -10.047 -12.781 -11.164 1 98.56 72 PRO A N 1
ATOM 506 C CA . PRO A 1 72 ? -9.008 -12.75 -12.195 1 98.56 72 PRO A CA 1
ATOM 507 C C . PRO A 1 72 ? -8.07 -11.555 -12.047 1 98.56 72 PRO A C 1
ATOM 509 O O . PRO A 1 72 ? -8.492 -10.477 -11.625 1 98.56 72 PRO A O 1
ATOM 512 N N . ILE A 1 73 ? -6.82 -11.797 -12.438 1 98.44 73 ILE A N 1
ATOM 513 C CA . ILE A 1 73 ? -5.887 -10.68 -12.391 1 98.44 73 ILE A CA 1
ATOM 514 C C . ILE A 1 73 ? -6.223 -9.688 -13.5 1 98.44 73 ILE A C 1
ATOM 516 O O . ILE A 1 73 ? -6.836 -10.047 -14.508 1 98.44 73 ILE A O 1
ATOM 520 N N . LYS A 1 74 ? -5.82 -8.445 -13.352 1 98.12 74 LYS A N 1
ATOM 521 C CA . LYS A 1 74 ? -6.211 -7.379 -14.273 1 98.12 74 LYS A CA 1
ATOM 522 C C . LYS A 1 74 ? -4.996 -6.766 -14.961 1 98.12 74 LYS A C 1
ATOM 524 O O . LYS A 1 74 ? -5.137 -5.906 -15.836 1 98.12 74 LYS A O 1
ATOM 529 N N . GLY A 1 75 ? -3.848 -7.133 -14.555 1 98 75 GLY A N 1
ATOM 530 C CA . GLY A 1 75 ? -2.584 -6.648 -15.086 1 98 75 GLY A CA 1
ATOM 531 C C . GLY A 1 75 ? -1.377 -7.211 -14.359 1 98 75 GLY A C 1
ATOM 532 O O . GLY A 1 75 ? -1.514 -7.828 -13.305 1 98 75 GLY A O 1
ATOM 533 N N . MET A 1 76 ? -0.22 -7.02 -15 1 98.69 76 MET A N 1
ATOM 534 C CA . MET A 1 76 ? 1.019 -7.496 -14.391 1 98.69 76 MET A CA 1
ATOM 535 C C . MET A 1 76 ? 2.229 -6.789 -14.992 1 98.69 76 MET A C 1
ATOM 537 O O . MET A 1 76 ? 2.143 -6.23 -16.094 1 98.69 76 MET A O 1
ATOM 541 N N . THR A 1 77 ? 3.279 -6.855 -14.273 1 98.69 77 THR A N 1
ATOM 542 C CA . T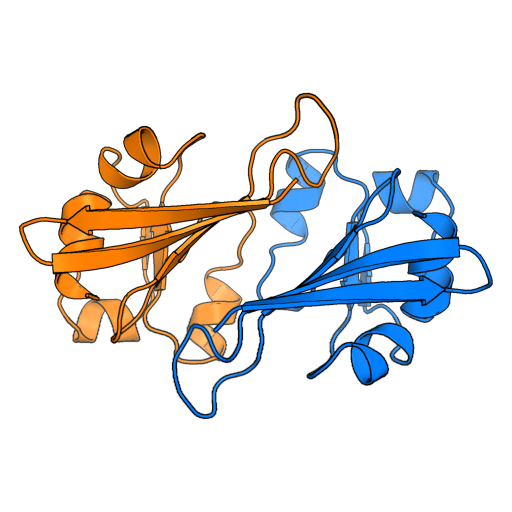HR A 1 77 ? 4.535 -6.312 -14.781 1 98.69 77 THR A CA 1
ATOM 543 C C . THR A 1 77 ? 5.223 -7.316 -15.703 1 98.69 77 THR A C 1
ATOM 545 O O . THR A 1 77 ? 4.867 -8.5 -15.727 1 98.69 77 THR A O 1
ATOM 548 N N . GLU A 1 78 ? 6.234 -6.82 -16.391 1 98.69 78 GLU A N 1
ATOM 549 C CA . GLU A 1 78 ? 7.023 -7.703 -17.234 1 98.69 78 GLU A CA 1
ATOM 550 C C . GLU A 1 78 ? 7.766 -8.75 -16.406 1 98.69 78 GLU A C 1
ATOM 552 O O . GLU A 1 78 ? 7.887 -9.906 -16.828 1 98.69 78 GLU A O 1
ATOM 557 N N . ALA A 1 79 ? 8.266 -8.359 -15.266 1 98.69 79 ALA A N 1
ATOM 558 C CA . ALA A 1 79 ? 8.969 -9.289 -14.383 1 98.69 79 ALA A CA 1
ATOM 559 C C . ALA A 1 79 ? 8.047 -10.422 -13.93 1 98.69 79 ALA A C 1
ATOM 561 O O . ALA A 1 79 ? 8.469 -11.57 -13.836 1 98.69 79 ALA A O 1
ATOM 562 N N . ALA A 1 80 ? 6.828 -10.117 -13.641 1 98.75 80 ALA A N 1
ATOM 563 C CA . ALA A 1 80 ? 5.867 -11.148 -13.25 1 98.75 80 ALA A CA 1
ATOM 564 C C . ALA A 1 80 ? 5.605 -12.117 -14.398 1 98.75 80 ALA A C 1
ATOM 566 O O . ALA A 1 80 ? 5.527 -13.328 -14.195 1 98.75 80 ALA A O 1
ATOM 567 N N . ARG A 1 81 ? 5.445 -11.516 -15.57 1 98.75 81 ARG A N 1
ATOM 568 C CA . ARG A 1 81 ? 5.266 -12.352 -16.75 1 98.75 81 ARG A CA 1
ATOM 569 C C . ARG A 1 81 ? 6.445 -13.305 -16.938 1 98.75 81 ARG A C 1
ATOM 571 O O . ARG A 1 81 ? 6.254 -14.492 -17.203 1 98.75 81 ARG A O 1
ATOM 578 N N . ALA A 1 82 ? 7.59 -12.766 -16.797 1 98.62 82 ALA A N 1
ATOM 579 C CA . ALA A 1 82 ? 8.812 -13.555 -16.969 1 98.62 82 ALA A CA 1
ATOM 580 C C . ALA A 1 82 ? 8.883 -14.664 -15.914 1 98.62 82 ALA A C 1
ATOM 582 O O . ALA A 1 82 ? 9.43 -15.742 -16.188 1 98.62 82 ALA A O 1
ATOM 583 N N . ALA A 1 83 ? 8.297 -14.383 -14.789 1 98.38 83 ALA A N 1
ATOM 584 C CA . ALA A 1 83 ? 8.312 -15.352 -13.695 1 98.38 83 ALA A CA 1
ATOM 585 C C . ALA A 1 83 ? 7.305 -16.469 -13.953 1 98.38 83 ALA A C 1
ATOM 587 O O . ALA A 1 83 ? 7.328 -17.5 -13.273 1 98.38 83 ALA A O 1
ATOM 588 N N . GLY A 1 84 ? 6.332 -16.156 -14.844 1 98.69 84 GLY A N 1
ATOM 589 C CA . GLY A 1 84 ? 5.43 -17.234 -15.188 1 98.69 84 GLY A CA 1
ATOM 590 C C . GLY A 1 84 ? 3.965 -16.875 -15.023 1 98.69 84 GLY A C 1
ATOM 591 O O . GLY A 1 84 ? 3.082 -17.688 -15.258 1 98.69 84 GLY A O 1
ATOM 592 N N . VAL A 1 85 ? 3.68 -15.75 -14.617 1 98.88 85 VAL A N 1
ATOM 593 C CA . VAL A 1 85 ? 2.289 -15.312 -14.531 1 98.88 85 VAL A CA 1
ATOM 594 C C . VAL A 1 85 ? 1.72 -15.133 -15.938 1 98.88 85 VAL A C 1
ATOM 596 O O . VAL A 1 85 ? 2.389 -14.586 -16.812 1 98.88 85 VAL A O 1
ATOM 599 N N . LYS A 1 86 ? 0.476 -15.492 -16.047 1 98.69 86 LYS A N 1
ATOM 600 C CA . LYS A 1 86 ? -0.182 -15.398 -17.359 1 98.69 86 LYS A CA 1
ATOM 601 C C . LYS A 1 86 ? -1.519 -14.672 -17.234 1 98.69 86 LYS A C 1
ATOM 603 O O . LYS A 1 86 ? -2.189 -14.75 -16.203 1 98.69 86 LYS A O 1
ATOM 608 N N . ASP A 1 87 ? -1.877 -13.992 -18.391 1 97.75 87 ASP A N 1
ATOM 609 C CA . ASP A 1 87 ? -3.199 -13.375 -18.453 1 97.75 87 ASP A CA 1
ATOM 610 C C . ASP A 1 87 ? -4.293 -14.398 -18.156 1 97.75 87 ASP A C 1
ATOM 612 O O . ASP A 1 87 ? -4.215 -15.547 -18.594 1 97.75 87 ASP A O 1
ATOM 616 N N . GLY A 1 88 ? -5.25 -13.984 -17.391 1 97.19 88 GLY A N 1
ATOM 617 C CA . GLY A 1 88 ? -6.395 -14.852 -17.141 1 97.19 88 GLY A CA 1
ATOM 618 C C . GLY A 1 88 ? -6.27 -15.641 -15.844 1 97.19 88 GLY A C 1
ATOM 619 O O . GLY A 1 88 ? -7.25 -16.219 -15.375 1 97.19 88 GLY A O 1
ATOM 620 N N . MET A 1 89 ? -5.188 -15.703 -15.305 1 98.44 89 MET A N 1
ATOM 621 C CA . MET A 1 89 ? -5.016 -16.359 -14.008 1 98.44 89 MET A CA 1
ATOM 622 C C . MET A 1 89 ? -5.832 -15.648 -12.93 1 98.44 89 MET A C 1
ATOM 624 O O . MET A 1 89 ? -6.059 -14.438 -13.016 1 98.44 89 MET A O 1
ATOM 628 N N . THR A 1 90 ? -6.219 -16.5 -11.938 1 98.38 90 THR A N 1
ATOM 629 C CA . THR A 1 90 ? -6.777 -15.906 -10.727 1 98.38 90 THR A CA 1
ATOM 630 C C . THR A 1 90 ? -5.668 -15.367 -9.828 1 98.38 90 THR A C 1
ATOM 632 O O . THR A 1 90 ? -4.492 -15.672 -10.031 1 98.38 90 THR A O 1
ATOM 635 N N . GLY A 1 91 ? -6.078 -14.602 -8.867 1 98.5 91 GLY A N 1
ATOM 636 C CA . GLY A 1 91 ? -5.117 -14.188 -7.859 1 98.5 91 GLY A CA 1
ATOM 637 C C . GLY A 1 91 ? -4.391 -15.344 -7.207 1 98.5 91 GLY A C 1
ATOM 638 O O . GLY A 1 91 ? -3.18 -15.289 -6.996 1 98.5 91 GLY A O 1
ATOM 639 N N . ALA A 1 92 ? -5.121 -16.422 -6.941 1 98.38 92 ALA A N 1
ATOM 640 C CA . ALA A 1 92 ? -4.52 -17.578 -6.285 1 98.38 92 ALA A CA 1
ATOM 641 C C . ALA A 1 92 ? -3.461 -18.219 -7.172 1 98.38 92 ALA A C 1
ATOM 643 O O . ALA A 1 92 ? -2.377 -18.578 -6.703 1 98.38 92 ALA A O 1
ATOM 644 N N . GLU A 1 93 ? -3.76 -18.375 -8.398 1 98.38 93 GLU A N 1
ATOM 645 C CA . GLU A 1 93 ? -2.809 -18.969 -9.336 1 98.38 93 GLU A CA 1
ATOM 646 C C . GLU A 1 93 ? -1.56 -18.094 -9.469 1 98.38 93 GLU A C 1
ATOM 648 O O . GLU A 1 93 ? -0.438 -18.609 -9.445 1 98.38 93 GLU A O 1
ATOM 653 N N . ALA A 1 94 ? -1.771 -16.812 -9.633 1 98.62 94 ALA A N 1
ATOM 654 C CA . ALA A 1 94 ? -0.648 -15.891 -9.742 1 98.62 94 ALA A CA 1
ATOM 655 C C . ALA A 1 94 ? 0.192 -15.891 -8.469 1 98.62 94 ALA A C 1
ATOM 657 O O . ALA A 1 94 ? 1.424 -15.906 -8.531 1 98.62 94 ALA A O 1
ATOM 658 N N . ALA A 1 95 ? -0.515 -15.883 -7.309 1 98.56 95 ALA A N 1
ATOM 659 C CA . ALA A 1 95 ? 0.188 -15.914 -6.027 1 98.56 95 ALA A CA 1
ATOM 660 C C . ALA A 1 95 ? 1.042 -17.172 -5.906 1 98.56 95 ALA A C 1
ATOM 662 O O . ALA A 1 95 ? 2.15 -17.125 -5.367 1 98.56 95 ALA A O 1
ATOM 663 N N . ALA A 1 96 ? 0.574 -18.234 -6.418 1 98.38 96 ALA A N 1
ATOM 664 C CA . ALA A 1 96 ? 1.323 -19.5 -6.375 1 98.38 96 ALA A CA 1
ATOM 665 C C . ALA A 1 96 ? 2.6 -19.406 -7.203 1 98.38 96 ALA A C 1
ATOM 667 O O . ALA A 1 96 ? 3.652 -19.891 -6.797 1 98.38 96 ALA A O 1
ATOM 668 N N . VAL A 1 97 ? 2.469 -18.797 -8.281 1 98.25 97 VAL A N 1
ATOM 669 C CA . VAL A 1 97 ? 3.625 -18.609 -9.156 1 98.25 97 VAL A CA 1
ATOM 670 C C . VAL A 1 97 ? 4.668 -17.75 -8.445 1 98.25 97 VAL A C 1
ATOM 672 O O . VAL A 1 97 ? 5.871 -18 -8.562 1 98.25 97 VAL A O 1
ATOM 675 N N . LEU A 1 98 ? 4.227 -16.75 -7.711 1 98.19 98 LEU A N 1
ATOM 676 C CA . LEU A 1 98 ? 5.113 -15.75 -7.121 1 98.19 98 LEU A CA 1
ATOM 677 C C . LEU A 1 98 ? 5.508 -16.141 -5.699 1 98.19 98 LEU A C 1
ATOM 679 O O . LEU A 1 98 ? 6.18 -15.375 -5.004 1 98.19 98 LEU A O 1
ATOM 683 N N . ALA A 1 99 ? 5.004 -17.281 -5.211 1 97.06 99 ALA A N 1
ATOM 684 C CA . ALA A 1 99 ? 5.266 -17.75 -3.85 1 97.06 99 ALA A CA 1
ATOM 685 C C . ALA A 1 99 ? 6.734 -18.125 -3.674 1 97.06 99 ALA A C 1
ATOM 687 O O . ALA A 1 99 ? 7.387 -18.562 -4.625 1 97.06 99 ALA A O 1
ATOM 688 N N . MET B 1 1 ? 9.016 -8.352 5.348 1 84.31 1 MET B N 1
ATOM 689 C CA . MET B 1 1 ? 9.133 -7.77 6.684 1 84.31 1 MET B CA 1
ATOM 690 C C . MET B 1 1 ? 8.297 -6.496 6.797 1 84.31 1 MET B C 1
ATOM 692 O O . MET B 1 1 ? 8.211 -5.723 5.84 1 84.31 1 MET B O 1
ATOM 696 N N . LEU B 1 2 ? 7.477 -6.328 7.816 1 93.88 2 LEU B N 1
ATOM 697 C CA . LEU B 1 2 ? 6.621 -5.18 8.094 1 93.88 2 LEU B CA 1
ATOM 698 C C . LEU B 1 2 ? 7.125 -4.41 9.312 1 93.88 2 LEU B C 1
ATOM 700 O O . LEU B 1 2 ? 7.418 -5.008 10.352 1 93.88 2 LEU B O 1
ATOM 704 N N . ASN B 1 3 ? 7.375 -3.105 9.164 1 96.5 3 ASN B N 1
ATOM 705 C CA . ASN B 1 3 ? 7.719 -2.205 10.258 1 96.5 3 ASN B CA 1
ATOM 706 C C . ASN B 1 3 ? 6.59 -1.219 10.555 1 96.5 3 ASN B C 1
ATOM 708 O O . ASN B 1 3 ? 6.188 -0.454 9.672 1 96.5 3 ASN B O 1
ATOM 712 N N . ILE B 1 4 ? 6.062 -1.209 11.844 1 97.06 4 ILE B N 1
ATOM 713 C CA . ILE B 1 4 ? 4.984 -0.312 12.25 1 97.06 4 ILE B CA 1
ATOM 714 C C . ILE B 1 4 ? 5.457 0.582 13.391 1 97.06 4 ILE B C 1
ATOM 716 O O . ILE B 1 4 ? 5.949 0.09 14.406 1 97.06 4 ILE B O 1
ATOM 720 N N . GLU B 1 5 ? 5.285 1.793 13.273 1 97.44 5 GLU B N 1
ATOM 721 C CA . GLU B 1 5 ? 5.742 2.76 14.266 1 97.44 5 GLU B CA 1
ATOM 722 C C . GLU B 1 5 ? 4.703 3.85 14.5 1 97.44 5 GLU B C 1
ATOM 724 O O . GLU B 1 5 ? 3.969 4.219 13.578 1 97.44 5 GLU B O 1
ATOM 729 N N . GLN B 1 6 ? 4.66 4.281 15.797 1 97.69 6 GLN B N 1
ATOM 730 C CA . GLN B 1 6 ? 3.963 5.531 16.078 1 97.69 6 GLN B CA 1
ATOM 731 C C . GLN B 1 6 ? 4.883 6.73 15.875 1 97.69 6 GLN B C 1
ATOM 733 O O . GLN B 1 6 ? 5.953 6.805 16.484 1 97.69 6 GLN B O 1
ATOM 738 N N . LEU B 1 7 ? 4.41 7.559 15.055 1 98.12 7 LEU B N 1
ATOM 739 C CA . LEU B 1 7 ? 5.223 8.719 14.703 1 98.12 7 LEU B CA 1
ATOM 740 C C . LEU B 1 7 ? 4.641 9.992 15.305 1 98.12 7 LEU B C 1
ATOM 742 O O . LEU B 1 7 ? 3.418 10.156 15.367 1 98.12 7 LEU B O 1
ATOM 746 N N . ASP B 1 8 ? 5.5 10.898 15.75 1 97.56 8 ASP B N 1
ATOM 747 C CA . ASP B 1 8 ? 5.086 12.219 16.203 1 97.56 8 ASP B CA 1
ATOM 748 C C . ASP B 1 8 ? 5.238 13.25 15.086 1 97.56 8 ASP B C 1
ATOM 750 O O . ASP B 1 8 ? 6.336 13.445 14.555 1 97.56 8 ASP B O 1
ATOM 754 N N . VAL B 1 9 ? 4.145 13.789 14.75 1 97.31 9 VAL B N 1
ATOM 755 C CA . VAL B 1 9 ? 4.156 14.852 13.742 1 97.31 9 VAL B CA 1
ATOM 756 C C . VAL B 1 9 ? 3.547 16.125 14.328 1 97.31 9 VAL B C 1
ATOM 758 O O . VAL B 1 9 ? 2.328 16.297 14.297 1 97.31 9 VAL B O 1
ATOM 761 N N . ASN B 1 10 ? 4.43 16.984 14.812 1 94.38 10 ASN B N 1
ATOM 762 C CA . ASN B 1 10 ? 4.031 18.25 15.414 1 94.38 10 ASN B CA 1
ATOM 763 C C . ASN B 1 10 ? 3.09 18.047 16.594 1 94.38 10 ASN B C 1
ATOM 765 O O . ASN B 1 10 ? 2.047 18.688 16.688 1 94.38 10 ASN B O 1
ATOM 769 N N . GLY B 1 11 ? 3.279 17.078 17.391 1 94.25 11 GLY B N 1
ATOM 770 C CA . GLY B 1 11 ? 2.521 16.828 18.609 1 94.25 11 GLY B CA 1
ATOM 771 C C . GLY B 1 11 ? 1.375 15.859 18.406 1 94.25 11 GLY B C 1
ATOM 772 O O . GLY B 1 11 ? 0.749 15.422 19.375 1 94.25 11 GLY B O 1
ATOM 773 N N . ALA B 1 12 ? 1.096 15.594 17.188 1 95.88 12 ALA B N 1
ATOM 774 C CA . ALA B 1 12 ? 0.071 14.594 16.906 1 95.88 12 ALA B CA 1
ATOM 775 C C . ALA B 1 12 ? 0.7 13.234 16.578 1 95.88 12 ALA B C 1
ATOM 777 O O . ALA B 1 12 ? 1.818 13.172 16.062 1 95.88 12 ALA B O 1
ATOM 778 N N . THR B 1 13 ? -0.044 12.188 16.875 1 96.56 13 THR B N 1
ATOM 779 C CA . THR B 1 13 ? 0.457 10.844 16.625 1 96.56 13 THR B CA 1
ATOM 780 C C . THR B 1 13 ? -0.181 10.25 15.375 1 96.56 13 THR B C 1
ATOM 782 O O . THR B 1 13 ? -1.4 10.312 15.203 1 96.56 13 THR B O 1
ATOM 785 N N . VAL B 1 14 ? 0.62 9.797 14.516 1 97.38 14 VAL B N 1
ATOM 786 C CA . VAL B 1 14 ? 0.177 9.07 13.336 1 97.38 14 VAL B CA 1
ATOM 787 C C . VAL B 1 14 ? 0.869 7.707 13.273 1 97.38 14 VAL B C 1
ATOM 789 O O . VAL B 1 14 ? 1.892 7.496 13.93 1 97.38 14 VAL B O 1
ATOM 792 N N . GLN B 1 15 ? 0.301 6.836 12.555 1 97.5 15 GLN B N 1
ATOM 793 C CA . GLN B 1 15 ? 0.876 5.504 12.422 1 97.5 15 GLN B CA 1
ATOM 794 C C . GLN B 1 15 ? 1.646 5.367 11.109 1 97.5 15 GLN B C 1
ATOM 796 O O . GLN B 1 15 ? 1.113 5.66 10.039 1 97.5 15 GLN B O 1
ATOM 801 N N . GLY B 1 16 ? 2.92 4.949 11.148 1 98.12 16 GLY B N 1
ATOM 802 C CA . GLY B 1 16 ? 3.705 4.574 9.984 1 98.12 16 GLY B CA 1
ATOM 803 C C . GLY B 1 16 ? 3.756 3.074 9.758 1 98.12 16 GLY B C 1
ATOM 804 O O . GLY B 1 16 ? 4.016 2.311 10.688 1 98.12 16 GLY B O 1
ATOM 805 N N . THR B 1 17 ? 3.436 2.666 8.625 1 97.69 17 THR B N 1
ATOM 806 C CA . THR B 1 17 ? 3.598 1.285 8.18 1 97.69 17 THR B CA 1
ATOM 807 C C . THR B 1 17 ? 4.578 1.202 7.016 1 97.69 17 THR B C 1
ATOM 809 O O . THR B 1 17 ? 4.445 1.938 6.031 1 97.69 17 THR B O 1
ATOM 812 N N . MET B 1 18 ? 5.602 0.32 7.129 1 97.81 18 MET B N 1
ATOM 813 C CA . MET B 1 18 ? 6.578 0.114 6.062 1 97.81 18 MET B CA 1
ATOM 814 C C . MET B 1 18 ? 6.668 -1.361 5.688 1 97.81 18 MET B C 1
ATOM 816 O O . MET B 1 18 ? 6.945 -2.207 6.539 1 97.81 18 MET B O 1
ATOM 820 N N . VAL B 1 19 ? 6.297 -1.657 4.461 1 97 19 VAL B N 1
ATOM 821 C CA . VAL B 1 19 ? 6.66 -2.947 3.883 1 97 19 VAL B CA 1
ATOM 822 C C . VAL B 1 19 ? 8.062 -2.865 3.275 1 97 19 VAL B C 1
ATOM 824 O O . VAL B 1 19 ? 8.281 -2.135 2.307 1 97 19 VAL B O 1
ATOM 827 N N . VAL B 1 20 ? 8.977 -3.664 3.85 1 96.88 20 VAL B N 1
ATOM 828 C CA . VAL B 1 20 ? 10.375 -3.57 3.439 1 96.88 20 VAL B CA 1
ATOM 829 C C . VAL B 1 20 ? 10.57 -4.309 2.117 1 96.88 20 VAL B C 1
ATOM 831 O O . VAL B 1 20 ? 10.32 -5.512 2.027 1 96.88 20 VAL B O 1
ATOM 834 N N . ALA B 1 21 ? 10.992 -3.613 1.071 1 96.69 21 ALA B N 1
ATOM 835 C CA . ALA B 1 21 ? 11.391 -4.109 -0.244 1 96.69 21 ALA B CA 1
ATOM 836 C C . ALA B 1 21 ? 10.445 -5.215 -0.718 1 96.69 21 ALA B C 1
ATOM 838 O O . ALA B 1 21 ? 10.883 -6.336 -0.989 1 96.69 21 ALA B O 1
ATOM 839 N N . PRO B 1 22 ? 9.164 -4.82 -0.919 1 95.69 22 PRO B N 1
ATOM 840 C CA . PRO B 1 22 ? 8.227 -5.855 -1.345 1 95.69 22 PRO B CA 1
ATOM 841 C C . PRO B 1 22 ? 8.625 -6.508 -2.668 1 95.69 22 PRO B C 1
ATOM 843 O O . PRO B 1 22 ? 8.242 -7.652 -2.934 1 95.69 22 PRO B O 1
ATOM 846 N N . GLY B 1 23 ? 9.422 -5.875 -3.496 1 96 23 GLY B N 1
ATOM 847 C CA . GLY B 1 23 ? 9.891 -6.41 -4.766 1 96 23 GLY B CA 1
ATOM 848 C C . GLY B 1 23 ? 11.172 -7.219 -4.641 1 96 23 GLY B C 1
ATOM 849 O O . GLY B 1 23 ? 11.727 -7.668 -5.645 1 96 23 GLY B O 1
ATOM 850 N N . GLY B 1 24 ? 11.656 -7.281 -3.408 1 95.31 24 GLY B N 1
ATOM 851 C CA . GLY B 1 24 ? 12.914 -7.973 -3.168 1 95.31 24 GLY B CA 1
ATOM 852 C C . GLY B 1 24 ? 14.039 -7.043 -2.748 1 95.31 24 GLY B C 1
ATOM 853 O O . GLY B 1 24 ? 13.898 -5.82 -2.814 1 95.31 24 GLY B O 1
ATOM 854 N N . GLU B 1 25 ? 15.125 -7.691 -2.328 1 94.38 25 GLU B N 1
ATOM 855 C CA . GLU B 1 25 ? 16.281 -6.953 -1.829 1 94.38 25 GLU B CA 1
ATOM 856 C C . GLU B 1 25 ? 16.734 -5.895 -2.834 1 94.38 25 GLU B C 1
ATOM 858 O O . GLU B 1 25 ? 16.828 -6.172 -4.031 1 94.38 25 GLU B O 1
ATOM 863 N N . GLY B 1 26 ? 16.969 -4.73 -2.35 1 95.56 26 GLY B N 1
ATOM 864 C CA . GLY B 1 26 ? 17.469 -3.648 -3.186 1 95.56 26 GLY B CA 1
ATOM 865 C C . GLY B 1 26 ? 16.359 -2.795 -3.775 1 95.56 26 GLY B C 1
ATOM 866 O O . GLY B 1 26 ? 16.625 -1.706 -4.289 1 95.56 26 GLY B O 1
ATOM 867 N N . HIS B 1 27 ? 15.195 -3.299 -3.736 1 97.19 27 HIS B N 1
ATOM 868 C CA . HIS B 1 27 ? 14.055 -2.521 -4.211 1 97.19 27 HIS B CA 1
ATOM 869 C C . HIS B 1 27 ? 13.57 -1.555 -3.139 1 97.19 27 HIS B C 1
ATOM 871 O O . HIS B 1 27 ? 13.859 -1.734 -1.953 1 97.19 27 HIS B O 1
ATOM 877 N N . PRO B 1 28 ? 12.883 -0.526 -3.553 1 97.19 28 PRO B N 1
ATOM 878 C CA . PRO B 1 28 ? 12.414 0.46 -2.576 1 97.19 28 PRO B CA 1
ATOM 879 C C . PRO B 1 28 ? 11.438 -0.132 -1.564 1 97.19 28 PRO B C 1
ATOM 881 O O . PRO B 1 28 ? 10.867 -1.201 -1.802 1 97.19 28 PRO B O 1
ATOM 884 N N . ASN B 1 29 ? 11.312 0.603 -0.438 1 98 29 ASN B N 1
ATOM 885 C CA . ASN B 1 29 ? 10.289 0.287 0.548 1 98 29 ASN B CA 1
ATOM 886 C C . ASN B 1 29 ? 8.93 0.874 0.155 1 98 29 ASN B C 1
ATOM 888 O O . ASN B 1 29 ? 8.867 1.879 -0.556 1 98 29 ASN B O 1
ATOM 892 N N . MET B 1 30 ? 7.859 0.212 0.582 1 97.5 30 MET B N 1
ATOM 893 C CA . MET B 1 30 ? 6.508 0.76 0.51 1 97.5 30 MET B CA 1
ATOM 894 C C . MET B 1 30 ? 6.102 1.38 1.842 1 97.5 30 MET B C 1
ATOM 896 O O . MET B 1 30 ? 6.086 0.7 2.869 1 97.5 30 MET B O 1
ATOM 900 N N . ILE B 1 31 ? 5.723 2.639 1.821 1 98.12 31 ILE B N 1
ATOM 901 C CA . ILE B 1 31 ? 5.492 3.344 3.078 1 98.12 31 ILE B CA 1
ATOM 902 C C . ILE B 1 31 ? 4.121 4.016 3.049 1 98.12 31 ILE B C 1
ATOM 904 O O . ILE B 1 31 ? 3.738 4.617 2.041 1 98.12 31 ILE B O 1
ATOM 908 N N . LEU B 1 32 ? 3.361 3.8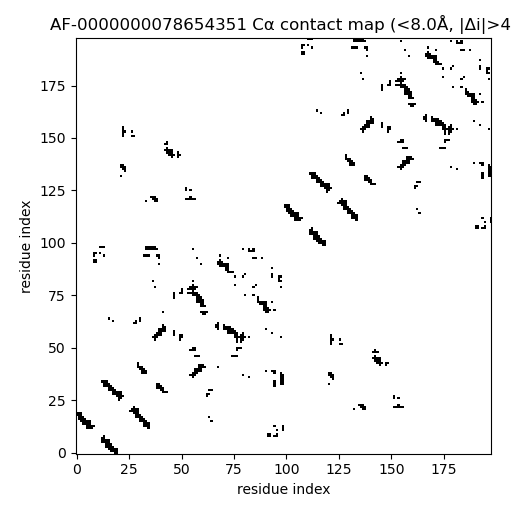54 4.055 1 97.94 32 LEU B N 1
ATOM 909 C CA . LEU B 1 32 ? 2.09 4.508 4.344 1 97.94 32 LEU B CA 1
ATOM 910 C C . LEU B 1 32 ? 2.123 5.184 5.711 1 97.94 32 LEU B C 1
ATOM 912 O O . LEU B 1 32 ? 2.523 4.566 6.703 1 97.94 32 LEU B O 1
ATOM 916 N N . VAL B 1 33 ? 1.802 6.441 5.82 1 98.25 33 VAL B N 1
ATOM 917 C CA . VAL B 1 33 ? 1.648 7.152 7.086 1 98.25 33 VAL B CA 1
ATOM 918 C C . VAL B 1 33 ? 0.197 7.594 7.258 1 98.25 33 VAL B C 1
ATOM 920 O O . VAL B 1 33 ? -0.297 8.43 6.5 1 98.25 33 VAL B O 1
ATOM 923 N N . GLN B 1 34 ? -0.481 7.16 8.281 1 97.69 34 GLN B N 1
ATOM 924 C CA . GLN B 1 34 ? -1.931 7.309 8.367 1 97.69 34 GLN B CA 1
ATOM 925 C C . GLN B 1 34 ? -2.322 8.18 9.562 1 97.69 34 GLN B C 1
ATOM 927 O O . GLN B 1 34 ? -1.901 7.918 10.688 1 97.69 34 GLN B O 1
ATOM 932 N N . GLY B 1 35 ? -3.066 9.109 9.266 1 97.19 35 GLY B N 1
ATOM 933 C CA . GLY B 1 35 ? -3.77 9.867 10.281 1 97.19 35 GLY B CA 1
ATOM 934 C C . GLY B 1 35 ? -5.262 9.602 10.305 1 97.19 35 GLY B C 1
ATOM 935 O O . GLY B 1 35 ? -5.758 8.758 9.555 1 97.19 35 GLY B O 1
ATOM 936 N N . ARG B 1 36 ? -6.059 10.305 11.094 1 95.81 36 ARG B N 1
ATOM 937 C CA . ARG B 1 36 ? -7.496 10.133 11.25 1 95.81 36 ARG B CA 1
ATOM 938 C C . ARG B 1 36 ? -8.25 10.664 10.031 1 95.81 36 ARG B C 1
ATOM 940 O O . ARG B 1 36 ? -9.312 10.148 9.688 1 95.81 36 ARG B O 1
ATOM 947 N N . LYS B 1 37 ? -7.676 11.617 9.383 1 96.75 37 LYS B N 1
ATOM 948 C CA . LYS B 1 37 ? -8.398 12.32 8.32 1 96.75 37 LYS B CA 1
ATOM 949 C C . LYS B 1 37 ? -7.906 11.891 6.945 1 96.75 37 LYS B C 1
ATOM 951 O O . LYS B 1 37 ? -8.477 12.289 5.926 1 96.75 37 LYS B O 1
ATOM 956 N N . GLY B 1 38 ? -6.785 11.164 6.934 1 97.94 38 GLY B N 1
ATOM 957 C CA . GLY B 1 38 ? -6.168 10.797 5.672 1 97.94 38 GLY B CA 1
ATOM 958 C C . GLY B 1 38 ? -4.789 10.188 5.836 1 97.94 38 GLY B C 1
ATOM 959 O O . GLY B 1 38 ? -4.438 9.719 6.922 1 97.94 38 GLY B O 1
ATOM 960 N N . TYR B 1 39 ? -4.02 10.102 4.703 1 98.56 39 TYR B N 1
ATOM 961 C CA . TYR B 1 39 ? -2.736 9.414 4.805 1 98.56 39 TYR B CA 1
ATOM 962 C C . TYR B 1 39 ? -1.746 9.953 3.779 1 98.56 39 TYR B C 1
ATOM 964 O O . TYR B 1 39 ? -2.143 10.586 2.797 1 98.56 39 TYR B O 1
ATOM 972 N N . LEU B 1 40 ? -0.495 9.766 4.09 1 98.62 40 LEU B N 1
ATOM 973 C CA . LEU B 1 40 ? 0.595 9.922 3.133 1 98.62 40 LEU B CA 1
ATOM 974 C C . LEU B 1 40 ? 0.916 8.602 2.453 1 98.62 40 LEU B C 1
ATOM 976 O O . LEU B 1 40 ? 0.958 7.555 3.107 1 98.62 40 LEU B O 1
ATOM 980 N N . MET B 1 41 ? 1.228 8.719 1.167 1 97.25 41 MET B N 1
ATOM 981 C CA . MET B 1 41 ? 1.552 7.516 0.401 1 97.25 41 MET B CA 1
ATOM 982 C C . MET B 1 41 ? 2.854 7.699 -0.374 1 97.25 41 MET B C 1
ATOM 984 O O . MET B 1 41 ? 3.129 8.789 -0.881 1 97.25 41 MET B O 1
ATOM 988 N N . CYS B 1 42 ? 3.535 6.605 -0.476 1 95.81 42 CYS B N 1
ATOM 989 C CA . CYS B 1 42 ? 4.754 6.617 -1.274 1 95.81 42 CYS B CA 1
ATOM 990 C C . CYS B 1 42 ? 4.445 6.371 -2.746 1 95.81 42 CYS B C 1
ATOM 992 O O . CYS B 1 42 ? 3.283 6.379 -3.15 1 95.81 42 CYS B O 1
ATOM 994 N N . GLY B 1 43 ? 5.465 6.125 -3.459 1 92.31 43 GLY B N 1
ATOM 995 C CA . GLY B 1 43 ? 5.316 6.035 -4.902 1 92.31 43 GLY B CA 1
ATOM 996 C C . GLY B 1 43 ? 4.73 4.711 -5.363 1 92.31 43 GLY B C 1
ATOM 997 O O . GLY B 1 43 ? 4.277 4.59 -6.5 1 92.31 43 GLY B O 1
ATOM 998 N N . TYR B 1 44 ? 4.723 3.736 -4.496 1 96.19 44 TYR B N 1
ATOM 999 C CA . TYR B 1 44 ? 4.074 2.475 -4.84 1 96.19 44 TYR B CA 1
ATOM 1000 C C . TYR B 1 44 ? 2.564 2.648 -4.941 1 96.19 44 TYR B C 1
ATOM 1002 O O . TYR B 1 44 ? 1.877 1.818 -5.543 1 96.19 44 TYR B O 1
ATOM 1010 N N . LEU B 1 45 ? 2.045 3.6 -4.238 1 95.56 45 LEU B N 1
ATOM 1011 C CA . LEU B 1 45 ? 0.597 3.777 -4.227 1 95.56 45 LEU B CA 1
ATOM 1012 C C . LEU B 1 45 ? 0.156 4.727 -5.332 1 95.56 45 LEU B C 1
ATOM 1014 O O . LEU B 1 45 ? 0.956 5.527 -5.824 1 95.56 45 LEU B O 1
ATOM 1018 N N . ASN B 1 46 ? -1.103 4.566 -5.691 1 96 46 ASN B N 1
ATOM 1019 C CA . ASN B 1 46 ? -1.686 5.219 -6.859 1 96 46 ASN B CA 1
ATOM 1020 C C . ASN B 1 46 ? -2.537 6.422 -6.461 1 96 46 ASN B C 1
ATOM 1022 O O . ASN B 1 46 ? -3.68 6.266 -6.027 1 96 46 ASN B O 1
ATOM 1026 N N . LEU B 1 47 ? -2.01 7.586 -6.777 1 97.5 47 LEU B N 1
ATOM 1027 C CA . LEU B 1 47 ? -2.717 8.797 -6.391 1 97.5 47 LEU B CA 1
ATOM 1028 C C . LEU B 1 47 ? -4.055 8.906 -7.113 1 97.5 47 LEU B C 1
ATOM 1030 O O . LEU B 1 47 ? -5.047 9.359 -6.535 1 97.5 47 LEU B O 1
ATOM 1034 N N . ALA B 1 48 ? -4.062 8.5 -8.328 1 97 48 ALA B N 1
ATOM 1035 C CA . ALA B 1 48 ? -5.305 8.547 -9.094 1 97 48 ALA B CA 1
ATOM 1036 C C . ALA B 1 48 ? -6.359 7.633 -8.477 1 97 48 ALA B C 1
ATOM 1038 O O . ALA B 1 48 ? -7.547 7.973 -8.461 1 97 48 ALA B O 1
ATOM 1039 N N . ALA B 1 49 ? -5.992 6.484 -8.008 1 96.56 49 ALA B N 1
ATOM 1040 C CA . ALA B 1 49 ? -6.93 5.586 -7.328 1 96.56 49 ALA B CA 1
ATOM 1041 C C . ALA B 1 49 ? -7.457 6.211 -6.043 1 96.56 49 ALA B C 1
ATOM 1043 O O . ALA B 1 49 ? -8.664 6.188 -5.781 1 96.56 49 ALA B O 1
ATOM 1044 N N . ALA B 1 50 ? -6.559 6.816 -5.254 1 97.88 50 ALA B N 1
ATOM 1045 C CA . ALA B 1 50 ? -6.969 7.504 -4.031 1 97.88 50 ALA B CA 1
ATOM 1046 C C . ALA B 1 50 ? -7.992 8.594 -4.332 1 97.88 50 ALA B C 1
ATOM 1048 O O . ALA B 1 50 ? -8.961 8.766 -3.59 1 97.88 50 ALA B O 1
ATOM 1049 N N . GLU B 1 51 ? -7.738 9.32 -5.426 1 98.44 51 GLU B N 1
ATOM 1050 C CA . GLU B 1 51 ? -8.672 10.352 -5.852 1 98.44 51 GLU B CA 1
ATOM 1051 C C . GLU B 1 51 ? -10.039 9.758 -6.18 1 98.44 51 GLU B C 1
ATOM 1053 O O . GLU B 1 51 ? -11.07 10.273 -5.727 1 98.44 51 GLU B O 1
ATOM 1058 N N . LYS B 1 52 ? -10.008 8.711 -6.91 1 97.56 52 LYS B N 1
ATOM 1059 C CA . LYS B 1 52 ? -11.242 8.055 -7.332 1 97.56 52 LYS B CA 1
ATOM 1060 C C . LYS B 1 52 ? -12.023 7.539 -6.129 1 97.56 52 LYS B C 1
ATOM 1062 O O . LYS B 1 52 ? -13.258 7.566 -6.129 1 97.56 52 LYS B O 1
ATOM 1067 N N . PHE B 1 53 ? -11.336 7.098 -5.055 1 97.56 53 PHE B N 1
ATOM 1068 C CA . PHE B 1 53 ? -11.969 6.527 -3.873 1 97.56 53 PHE B CA 1
ATOM 1069 C C . PHE B 1 53 ? -12.43 7.629 -2.924 1 97.56 53 PHE B C 1
ATOM 1071 O O . PHE B 1 53 ? -13.086 7.355 -1.917 1 97.56 53 PHE B O 1
ATOM 1078 N N . GLY B 1 54 ? -11.992 8.859 -3.238 1 97.94 54 GLY B N 1
ATOM 1079 C CA . GLY B 1 54 ? -12.367 9.984 -2.402 1 97.94 54 GLY B CA 1
ATOM 1080 C C . GLY B 1 54 ? -11.516 10.117 -1.151 1 97.94 54 GLY B C 1
ATOM 1081 O O . GLY B 1 54 ? -11.953 10.703 -0.156 1 97.94 54 GLY B O 1
ATOM 1082 N N . ASP B 1 55 ? -10.391 9.562 -1.135 1 98.44 55 ASP B N 1
ATOM 1083 C CA . ASP B 1 55 ? -9.516 9.609 0.028 1 98.44 55 ASP B CA 1
ATOM 1084 C C . ASP B 1 55 ? -8.828 10.969 0.142 1 98.44 55 ASP B C 1
ATOM 1086 O O . ASP B 1 55 ? -8.531 11.609 -0.87 1 98.44 55 ASP B O 1
ATOM 1090 N N . ALA B 1 56 ? -8.562 11.383 1.33 1 98.75 56 ALA B N 1
ATOM 1091 C CA . ALA B 1 56 ? -7.566 12.43 1.554 1 98.75 56 ALA B CA 1
ATOM 1092 C C . ALA B 1 56 ? -6.156 11.844 1.58 1 98.75 56 ALA B C 1
ATOM 1094 O O . ALA B 1 56 ? -5.734 11.273 2.588 1 98.75 56 ALA B O 1
ATOM 1095 N N . ALA B 1 57 ? -5.438 11.977 0.5 1 98.75 57 ALA B N 1
ATOM 1096 C CA . ALA B 1 57 ? -4.141 11.32 0.359 1 98.75 57 ALA B CA 1
ATOM 1097 C C . ALA B 1 57 ? -3.104 12.281 -0.222 1 98.75 57 ALA B C 1
ATOM 1099 O O . ALA B 1 57 ? -3.441 13.172 -1 1 98.75 57 ALA B O 1
ATOM 1100 N N . VAL B 1 58 ? -1.908 12.062 0.183 1 98.75 58 VAL B N 1
ATOM 1101 C CA . VAL B 1 58 ? -0.78 12.883 -0.241 1 98.75 58 VAL B CA 1
ATOM 1102 C C . VAL B 1 58 ? 0.361 11.984 -0.719 1 98.75 58 VAL B C 1
ATOM 1104 O O . VAL B 1 58 ? 0.681 10.984 -0.078 1 98.75 58 VAL B O 1
ATOM 1107 N N . LEU B 1 59 ? 0.947 12.367 -1.875 1 98.44 59 LEU B N 1
ATOM 1108 C CA . LEU B 1 59 ? 2.09 11.641 -2.42 1 98.44 59 LEU B CA 1
ATOM 1109 C C . LEU B 1 59 ? 3.402 12.258 -1.949 1 98.44 59 LEU B C 1
ATOM 1111 O O . LEU B 1 59 ? 3.615 13.469 -2.109 1 98.44 59 LEU B O 1
ATOM 1115 N N . VAL B 1 60 ? 4.23 11.406 -1.394 1 98.31 60 VAL B N 1
ATOM 1116 C CA . VAL B 1 60 ? 5.535 11.867 -0.941 1 98.31 60 VAL B CA 1
ATOM 1117 C C . VAL B 1 60 ? 6.59 10.797 -1.23 1 98.31 60 VAL B C 1
ATOM 1119 O O . VAL B 1 60 ? 6.328 9.602 -1.09 1 98.31 60 VAL B O 1
ATOM 1122 N N . GLY B 1 61 ? 7.754 11.188 -1.643 1 97.31 61 GLY B N 1
ATOM 1123 C CA . GLY B 1 61 ? 8.867 10.258 -1.804 1 97.31 61 GLY B CA 1
ATOM 1124 C C . GLY B 1 61 ? 9.695 10.094 -0.545 1 97.31 61 GLY B C 1
ATOM 1125 O O . GLY B 1 61 ? 9.719 10.992 0.306 1 97.31 61 GLY B O 1
ATOM 1126 N N . GLY B 1 62 ? 10.344 8.906 -0.435 1 97.69 62 GLY B N 1
ATOM 1127 C CA . GLY B 1 62 ? 11.266 8.672 0.666 1 97.69 62 GLY B CA 1
ATOM 1128 C C . GLY B 1 62 ? 11.484 7.195 0.952 1 97.69 62 GLY B C 1
ATOM 1129 O O . GLY B 1 62 ? 10.555 6.395 0.844 1 97.69 62 GLY B O 1
ATOM 1130 N N . ALA B 1 63 ? 12.727 6.941 1.372 1 97.19 63 ALA B N 1
ATOM 1131 C CA . ALA B 1 63 ? 13.109 5.543 1.565 1 97.19 63 ALA B CA 1
ATOM 1132 C C . ALA B 1 63 ? 12.734 5.062 2.965 1 97.19 63 ALA B C 1
ATOM 1134 O O . ALA B 1 63 ? 12.742 3.857 3.234 1 97.19 63 ALA B O 1
ATOM 1135 N N . ASP B 1 64 ? 12.57 5.988 3.834 1 97.94 64 ASP B N 1
ATOM 1136 C CA . ASP B 1 64 ? 12.172 5.648 5.195 1 97.94 64 ASP B CA 1
ATOM 1137 C C . ASP B 1 64 ? 11.289 6.742 5.797 1 97.94 64 ASP B C 1
ATOM 1139 O O . ASP B 1 64 ? 10.992 7.742 5.141 1 97.94 64 ASP B O 1
ATOM 1143 N N . PHE B 1 65 ? 10.805 6.527 7.051 1 98.5 65 PHE B N 1
ATOM 1144 C CA . PHE B 1 65 ? 9.859 7.445 7.672 1 98.5 65 PHE B CA 1
ATOM 1145 C C . PHE B 1 65 ? 10.461 8.836 7.797 1 98.5 65 PHE B C 1
ATOM 1147 O O . PHE B 1 65 ? 9.781 9.836 7.539 1 98.5 65 PHE B O 1
ATOM 1154 N N . ALA B 1 66 ? 11.727 8.922 8.234 1 97.88 66 ALA B N 1
ATOM 1155 C CA . ALA B 1 66 ? 12.367 10.227 8.398 1 97.88 66 ALA B CA 1
ATOM 1156 C C . ALA B 1 66 ? 12.375 11 7.086 1 97.88 66 ALA B C 1
ATOM 1158 O O . ALA B 1 66 ? 12.039 12.188 7.055 1 97.88 66 ALA B O 1
ATOM 1159 N N . ALA B 1 67 ? 12.781 10.352 6.016 1 98.38 67 ALA B N 1
ATOM 1160 C CA . ALA B 1 67 ? 12.828 10.992 4.703 1 98.38 67 ALA B CA 1
ATOM 1161 C C . ALA B 1 67 ? 11.438 11.406 4.246 1 98.38 67 ALA B C 1
ATOM 1163 O O . ALA B 1 67 ? 11.25 12.516 3.732 1 98.38 67 ALA B O 1
ATOM 1164 N N . VAL B 1 68 ? 10.414 10.539 4.41 1 98.5 68 VAL B N 1
ATOM 1165 C CA . VAL B 1 68 ? 9.039 10.844 4.02 1 98.5 68 VAL B CA 1
ATOM 1166 C C . VAL B 1 68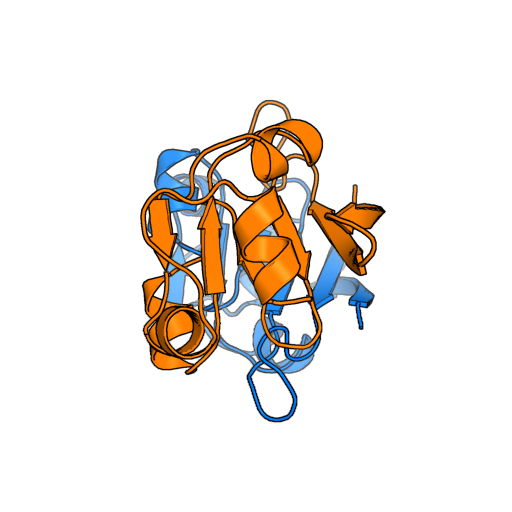 ? 8.555 12.094 4.746 1 98.5 68 VAL B C 1
ATOM 1168 O O . VAL B 1 68 ? 7.938 12.969 4.145 1 98.5 68 VAL B O 1
ATOM 1171 N N . LEU B 1 69 ? 8.875 12.195 6.02 1 98.25 69 LEU B N 1
ATOM 1172 C CA . LEU B 1 69 ? 8.406 13.328 6.812 1 98.25 69 LEU B CA 1
ATOM 1173 C C . LEU B 1 69 ? 9.141 14.602 6.43 1 98.25 69 LEU B C 1
ATOM 1175 O O . LEU B 1 69 ? 8.562 15.695 6.457 1 98.25 69 LEU B O 1
ATOM 1179 N N . ALA B 1 70 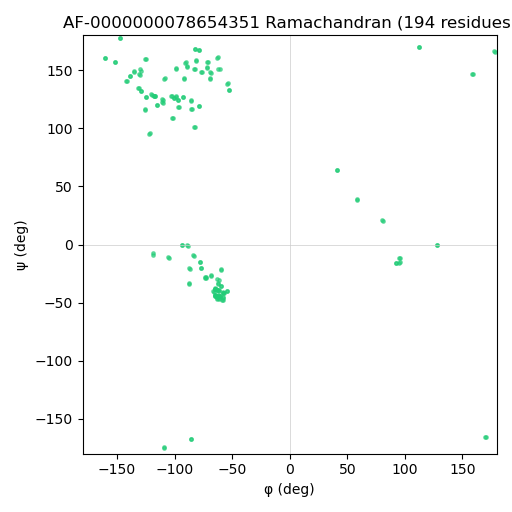? 10.352 14.445 5.984 1 98.19 70 ALA B N 1
ATOM 1180 C CA . ALA B 1 70 ? 11.18 15.609 5.711 1 98.19 70 ALA B CA 1
ATOM 1181 C C . ALA B 1 70 ? 10.961 16.125 4.289 1 98.19 70 ALA B C 1
ATOM 1183 O O . ALA B 1 70 ? 11.086 17.312 4.027 1 98.19 70 ALA B O 1
ATOM 1184 N N . ASN B 1 71 ? 10.703 15.297 3.363 1 98.56 71 ASN B N 1
ATOM 1185 C CA . ASN B 1 71 ? 10.625 15.641 1.946 1 98.56 71 ASN B CA 1
ATOM 1186 C C . ASN B 1 71 ? 9.367 16.453 1.634 1 98.56 71 ASN B C 1
ATOM 1188 O O . ASN B 1 71 ? 8.344 16.297 2.307 1 98.56 71 ASN B O 1
ATOM 1192 N N . PRO B 1 72 ? 9.484 17.281 0.565 1 98.56 72 PRO B N 1
ATOM 1193 C CA . PRO B 1 72 ? 8.266 17.953 0.104 1 98.56 72 PRO B CA 1
ATOM 1194 C C . PRO B 1 72 ? 7.262 16.984 -0.529 1 98.56 72 PRO B C 1
ATOM 1196 O O . PRO B 1 72 ? 7.66 16 -1.162 1 98.56 72 PRO B O 1
ATOM 1199 N N . ILE B 1 73 ? 5.988 17.328 -0.353 1 98.5 73 ILE B N 1
ATOM 1200 C CA . ILE B 1 73 ? 4.98 16.5 -0.998 1 98.5 73 ILE B CA 1
ATOM 1201 C C . ILE B 1 73 ? 5.004 16.719 -2.506 1 98.5 73 ILE B C 1
ATOM 1203 O O . ILE B 1 73 ? 5.438 17.781 -2.971 1 98.5 73 ILE B O 1
ATOM 1207 N N . LYS B 1 74 ? 4.523 15.781 -3.281 1 98.12 74 LYS B N 1
ATOM 1208 C CA . LYS B 1 74 ? 4.637 15.828 -4.734 1 98.12 74 LYS B CA 1
ATOM 1209 C C . LYS B 1 74 ? 3.258 15.852 -5.391 1 98.12 74 LYS B C 1
ATOM 1211 O O . LYS B 1 74 ? 3.148 15.969 -6.613 1 98.12 74 LYS B O 1
ATOM 1216 N N . GLY B 1 75 ? 2.248 15.656 -4.625 1 98.06 75 GLY B N 1
ATOM 1217 C CA . GLY B 1 75 ? 0.867 15.625 -5.078 1 98.06 75 GLY B CA 1
ATOM 1218 C C . GLY B 1 75 ? -0.121 15.328 -3.963 1 98.06 75 GLY B C 1
ATOM 1219 O O . GLY B 1 75 ? 0.275 14.945 -2.863 1 98.06 75 GLY B O 1
ATOM 1220 N N . MET B 1 76 ? -1.398 15.586 -4.289 1 98.69 76 MET B N 1
ATOM 1221 C CA . MET B 1 76 ? -2.445 15.32 -3.309 1 98.69 76 MET B CA 1
ATOM 1222 C C . MET B 1 76 ? -3.809 15.211 -3.984 1 98.69 76 MET B C 1
ATOM 1224 O O . MET B 1 76 ? -3.99 15.695 -5.105 1 98.69 76 MET B O 1
ATOM 1228 N N . THR B 1 77 ? -4.684 14.617 -3.283 1 98.75 77 THR B N 1
ATOM 1229 C CA . THR B 1 77 ? -6.059 14.547 -3.768 1 98.75 77 THR B CA 1
ATOM 1230 C C . THR B 1 77 ? -6.816 15.828 -3.449 1 98.75 77 THR B C 1
ATOM 1232 O O . THR B 1 77 ? -6.359 16.641 -2.643 1 98.75 77 THR B O 1
ATOM 1235 N N . GLU B 1 78 ? -7.984 15.93 -4.066 1 98.69 78 GLU B N 1
ATOM 1236 C CA . GLU B 1 78 ? -8.836 17.078 -3.771 1 98.69 78 GLU B CA 1
ATOM 1237 C C . GLU B 1 78 ? -9.312 17.062 -2.32 1 98.69 78 GLU B C 1
ATOM 1239 O O . GLU B 1 78 ? -9.406 18.109 -1.678 1 98.69 78 GLU B O 1
ATOM 1244 N N . ALA B 1 79 ? -9.617 15.891 -1.808 1 98.69 79 ALA B N 1
ATOM 1245 C CA . ALA B 1 79 ? -10.055 15.766 -0.42 1 98.69 79 ALA B CA 1
ATOM 1246 C C . ALA B 1 79 ? -8.961 16.234 0.543 1 98.69 79 ALA B C 1
ATOM 1248 O O . ALA B 1 79 ? -9.258 16.859 1.561 1 98.69 79 ALA B O 1
ATOM 1249 N N . ALA B 1 80 ? -7.738 15.922 0.255 1 98.75 80 ALA B N 1
ATOM 1250 C CA . ALA B 1 80 ? -6.629 16.375 1.091 1 98.75 80 ALA B CA 1
ATOM 1251 C C . ALA B 1 80 ? -6.508 17.906 1.058 1 98.75 80 ALA B C 1
ATOM 1253 O O . ALA B 1 80 ? -6.285 18.531 2.092 1 98.75 80 ALA B O 1
ATOM 1254 N N . ARG B 1 81 ? -6.633 18.406 -0.145 1 98.75 81 ARG B N 1
ATOM 1255 C CA . ARG B 1 81 ? -6.613 19.859 -0.283 1 98.75 81 ARG B CA 1
ATOM 1256 C C . ARG B 1 81 ? -7.711 20.516 0.551 1 98.75 81 ARG B C 1
ATOM 1258 O O . ARG B 1 81 ? -7.473 21.5 1.245 1 98.75 81 ARG B O 1
ATOM 1265 N N . ALA B 1 82 ? -8.859 19.969 0.449 1 98.62 82 ALA B N 1
ATOM 1266 C CA . ALA B 1 82 ? -10.008 20.484 1.184 1 98.62 82 ALA B CA 1
ATOM 1267 C C . ALA B 1 82 ? -9.781 20.406 2.689 1 98.62 82 ALA B C 1
ATOM 1269 O O . ALA B 1 82 ? -10.273 21.25 3.445 1 98.62 82 ALA B O 1
ATOM 1270 N N . ALA B 1 83 ? -9.016 19.422 3.064 1 98.38 83 ALA B N 1
ATOM 1271 C CA . ALA B 1 83 ? -8.727 19.219 4.484 1 98.38 83 ALA B CA 1
ATOM 1272 C C . ALA B 1 83 ? -7.695 20.219 4.977 1 98.38 83 ALA B C 1
ATOM 1274 O O . ALA B 1 83 ? -7.492 20.375 6.188 1 98.38 83 ALA B O 1
ATOM 1275 N N . GLY B 1 84 ? -6.941 20.781 4.004 1 98.69 84 GLY B N 1
ATOM 1276 C CA . GLY B 1 84 ? -6.027 21.828 4.434 1 98.69 84 GLY B CA 1
ATOM 1277 C C . GLY B 1 84 ? -4.602 21.594 3.975 1 98.69 84 GLY B C 1
ATOM 1278 O O . GLY B 1 84 ? -3.707 22.391 4.281 1 98.69 84 GLY B O 1
ATOM 1279 N N . VAL B 1 85 ? -4.352 20.578 3.318 1 98.88 85 VAL B N 1
ATOM 1280 C CA . VAL B 1 85 ? -3.016 20.359 2.773 1 98.88 85 VAL B CA 1
ATOM 1281 C C . VAL B 1 85 ? -2.746 21.359 1.647 1 98.88 85 VAL B C 1
ATOM 1283 O O . VAL B 1 85 ? -3.619 21.609 0.814 1 98.88 85 VAL B O 1
ATOM 1286 N N . LYS B 1 86 ? -1.515 21.812 1.619 1 98.69 86 LYS B N 1
ATOM 1287 C CA . LYS B 1 86 ? -1.132 22.797 0.612 1 98.69 86 LYS B CA 1
ATOM 1288 C C . LYS B 1 86 ? 0.129 22.359 -0.13 1 98.69 86 LYS B C 1
ATOM 1290 O O . LYS B 1 86 ? 0.99 21.688 0.439 1 98.69 86 LYS B O 1
ATOM 1295 N N . ASP B 1 87 ? 0.198 22.797 -1.441 1 97.75 87 ASP B N 1
ATOM 1296 C CA . ASP B 1 87 ? 1.424 22.562 -2.199 1 97.75 87 ASP B CA 1
ATOM 1297 C C . ASP B 1 87 ? 2.643 23.094 -1.45 1 97.75 87 ASP B C 1
ATOM 1299 O O . ASP B 1 87 ? 2.584 24.172 -0.842 1 97.75 87 ASP B O 1
ATOM 1303 N N . GLY B 1 88 ? 3.693 22.344 -1.483 1 97.19 88 GLY B N 1
ATOM 1304 C CA . GLY B 1 88 ? 4.938 22.812 -0.895 1 97.19 88 GLY B CA 1
ATOM 1305 C C . GLY B 1 88 ? 5.137 22.328 0.532 1 97.19 88 GLY B C 1
ATOM 1306 O O . GLY B 1 88 ? 6.234 22.453 1.083 1 97.19 88 GLY B O 1
ATOM 1307 N N . MET B 1 89 ? 4.176 21.875 1.136 1 98.5 89 MET B N 1
ATOM 1308 C CA . MET B 1 89 ? 4.32 21.297 2.471 1 98.5 89 MET B CA 1
ATOM 1309 C C . MET B 1 89 ? 5.258 20.109 2.447 1 98.5 89 MET B C 1
ATOM 1311 O O . MET B 1 89 ? 5.348 19.391 1.44 1 98.5 89 MET B O 1
ATOM 1315 N N . THR B 1 90 ? 5.91 19.938 3.633 1 98.38 90 THR B N 1
ATOM 1316 C CA . THR B 1 90 ? 6.641 18.688 3.832 1 98.38 90 THR B CA 1
ATOM 1317 C C . THR B 1 90 ? 5.688 17.547 4.203 1 98.38 90 THR B C 1
ATOM 1319 O O . THR B 1 90 ? 4.523 17.797 4.535 1 98.38 90 THR B O 1
ATOM 1322 N N . GLY B 1 91 ? 6.211 16.375 4.148 1 98.56 91 GLY B N 1
ATOM 1323 C CA . GLY B 1 91 ? 5.434 15.25 4.652 1 98.56 91 GLY B CA 1
ATOM 1324 C C . GLY B 1 91 ? 4.953 15.445 6.078 1 98.56 91 GLY B C 1
ATOM 1325 O O . GLY B 1 91 ? 3.805 15.141 6.398 1 98.56 91 GLY B O 1
ATOM 1326 N N . ALA B 1 92 ? 5.809 16 6.906 1 98.38 92 ALA B N 1
ATOM 1327 C CA . ALA B 1 92 ? 5.457 16.203 8.312 1 98.38 92 ALA B CA 1
ATOM 1328 C C . ALA B 1 92 ? 4.309 17.203 8.453 1 98.38 92 ALA B C 1
ATOM 1330 O O . ALA B 1 92 ? 3.375 16.969 9.227 1 98.38 92 ALA B O 1
ATOM 1331 N N . GLU B 1 93 ? 4.387 18.25 7.746 1 98.44 93 GLU B N 1
ATOM 1332 C CA . GLU B 1 93 ? 3.328 19.25 7.793 1 98.44 93 GLU B CA 1
ATOM 1333 C C . GLU B 1 93 ? 2.002 18.688 7.293 1 98.44 93 GLU B C 1
ATOM 1335 O O . GLU B 1 93 ? 0.958 18.891 7.914 1 98.44 93 GLU B O 1
ATOM 1340 N N . ALA B 1 94 ? 2.057 18 6.184 1 98.69 94 ALA B N 1
ATOM 1341 C CA . ALA B 1 94 ? 0.854 17.375 5.633 1 98.69 94 ALA B CA 1
ATOM 1342 C C . ALA B 1 94 ? 0.28 16.344 6.594 1 98.69 94 ALA B C 1
ATOM 1344 O O . ALA B 1 94 ? -0.934 16.281 6.805 1 98.69 94 ALA B O 1
ATOM 1345 N N . ALA B 1 95 ? 1.195 15.516 7.172 1 98.56 95 ALA B N 1
ATOM 1346 C CA . ALA B 1 95 ? 0.759 14.508 8.133 1 98.56 95 ALA B CA 1
ATOM 1347 C C . ALA B 1 95 ? 0.064 15.156 9.328 1 98.56 95 ALA B C 1
ATOM 1349 O O . ALA B 1 95 ? -0.921 14.625 9.844 1 98.56 95 ALA B O 1
ATOM 1350 N N . ALA B 1 96 ? 0.522 16.281 9.719 1 98.38 96 ALA B N 1
ATOM 1351 C CA . ALA B 1 96 ? -0.087 16.984 10.844 1 98.38 96 ALA B CA 1
ATOM 1352 C C . ALA B 1 96 ? -1.502 17.438 10.5 1 98.38 96 ALA B C 1
ATOM 1354 O O . ALA B 1 96 ? -2.408 17.359 11.328 1 98.38 96 ALA B O 1
ATOM 1355 N N . VAL B 1 97 ? -1.64 17.875 9.344 1 98.25 97 VAL B N 1
ATOM 1356 C CA . VAL B 1 97 ? -2.953 18.312 8.883 1 98.25 97 VAL B CA 1
ATOM 1357 C C . VAL B 1 97 ? -3.918 17.125 8.867 1 98.25 97 VAL B C 1
ATOM 1359 O O . VAL B 1 97 ? -5.09 17.266 9.227 1 98.25 97 VAL B O 1
ATOM 1362 N N . LEU B 1 98 ? -3.434 15.961 8.484 1 98.19 98 LEU B N 1
ATOM 1363 C CA . LEU B 1 98 ? -4.277 14.789 8.258 1 98.19 98 LEU B CA 1
ATOM 1364 C C . LEU B 1 98 ? -4.355 13.93 9.516 1 98.19 98 LEU B C 1
ATOM 1366 O O . LEU B 1 98 ? -4.945 12.852 9.5 1 98.19 98 LEU B O 1
ATOM 1370 N N . ALA B 1 99 ? -3.662 14.359 10.594 1 97 99 ALA B N 1
ATOM 1371 C CA . ALA B 1 99 ? -3.625 13.602 11.844 1 97 99 ALA B CA 1
ATOM 1372 C C . ALA B 1 99 ? -4.996 13.586 12.516 1 97 99 ALA B C 1
ATOM 1374 O O . ALA B 1 99 ? -5.777 14.523 12.359 1 97 99 ALA B O 1
#

Sequence (198 aa):
MLNIEQLDVNGATVQGTMVVAPGGEGHPNMILVQGRKGYLMCGYLNLAAAEKFGDAAVLVGGADFAAVLANPIKGMTEAARAAGVKDGMTGAEAAAVLAMLNIEQLDVNGATVQGTMVVAPGGEGHPNMILVQGRKGYLMCGYLNLAAAEKFGDAAVLVGGADFAAVLANPIKGMTEAARAAGVKDGMTGAEAAAVLA

Nearest PDB structures (foldseek):
  1qw2-assembly1_A  TM=8.927E-01  e=1.604E-08  Thermoplasma acidophilum
  8e22-assembly1_X  TM=6.574E-01  e=6.586E+00  Homo sapiens
  6qrq-assembly1_C-3  TM=5.496E-01  e=2.950E+00  Thermotoga maritima
  5yc2-assembly2_C  TM=5.463E-01  e=4.546E+00  Saccharomyces cerevisiae S288C
  1qw2-assembly1_A  TM=8.929E-01  e=1.604E-08  Thermoplasma acidophilum

Organism: NCBI:txid1254439

pLDDT: mean 97.38, std 1.82, range [84.31, 98.88]

Radius of gyration: 16.1 Å; Cα contacts (8 Å, |Δi|>4): 527; chains: 2; bounding box: 34×48×37 Å

Secondary structure (DSSP, 8-state):
-EEEEEEEETTEEEEEEEE--TT-TTSPPEEEEE-SS-EEE-TTB-HHHHHHHT--EEEE--SSHHHHHHSBEEEE-HHHHHHT--TT-BHHHHHHHH-/-EEEEEEEETTEEEEEEEE--TT-TTSPPEEEEE-SS-EEE-TTB-HHHHHHHT--EEEE--SSHHHHHHSBEEEE-HHHHHHT--TT-BHHHHHHHH-

InterPro domains:
  IPR000595 Cyclic nucleotide-binding domain [PS50042] (16-70)
  IPR014931 Protein of unknown function DUF1805 [PF08827] (41-94)
  IPR036493 Hypothetical protein YunC superfamily [G3DSA:3.30.1980.10] (1-98)
  IPR036493 Hypothetical protein YunC superfamily [SSF102891] (1-96)